Protein AF-A0A543FB07-F1 (afdb_monomer_lite)

Radius of gyration: 31.07 Å; chains: 1; bounding box: 95×72×62 Å

Organism: NCBI:txid1215925

pLDDT: mean 73.18, std 22.44, range [35.5, 98.38]

Secondary structure (DSSP, 8-state):
--SHHHHHHHHHHHHHHHTTSSS----------------------------------PPPP--PPPP----------------PPPP-SPPTT-EEEEPSTT--EEEE-TTSTT--EEEEEEEETT----TT-SEEEEEEETTEEEEEEEEEE---TT-EEE-SSSS-EEE-TTS---TTEEEEEEEEES---GGGSPTT-EEEEETTTTEEEEEEE-

Structure (mmCIF, N/CA/C/O backbone):
data_AF-A0A543FB07-F1
#
_entry.id   AF-A0A543FB07-F1
#
loop_
_atom_site.group_PDB
_atom_site.id
_atom_site.type_symbol
_atom_site.label_atom_id
_atom_site.label_alt_id
_atom_site.label_comp_id
_atom_site.label_asym_id
_atom_site.label_entity_id
_atom_site.label_seq_id
_atom_site.pdbx_PDB_ins_code
_atom_site.Cartn_x
_atom_site.Cartn_y
_atom_site.Cartn_z
_atom_site.occupancy
_atom_site.B_iso_or_equiv
_atom_site.auth_seq_id
_atom_site.auth_comp_id
_atom_site.auth_asym_id
_atom_site.auth_atom_id
_atom_site.pdbx_PDB_model_num
ATOM 1 N N . MET A 1 1 ? 26.909 33.333 42.151 1.00 56.47 1 MET A N 1
ATOM 2 C CA . MET A 1 1 ? 27.473 32.821 40.875 1.00 56.47 1 MET A CA 1
ATOM 3 C C . MET A 1 1 ? 28.000 31.410 41.119 1.00 56.47 1 MET A C 1
ATOM 5 O O . MET A 1 1 ? 28.426 31.186 42.238 1.00 56.47 1 MET A O 1
ATOM 9 N N . SER A 1 2 ? 28.011 30.502 40.129 1.00 59.81 2 SER A N 1
ATOM 10 C CA . SER A 1 2 ? 28.690 29.176 40.190 1.00 59.81 2 SER A CA 1
ATOM 11 C C . SER A 1 2 ? 27.845 27.912 40.449 1.00 59.81 2 SER A C 1
ATOM 13 O O . SER A 1 2 ? 28.114 27.187 41.396 1.00 59.81 2 SER A O 1
ATOM 15 N N . ARG A 1 3 ? 26.881 27.573 39.571 1.00 54.19 3 ARG A N 1
ATOM 16 C CA . ARG A 1 3 ? 26.466 26.155 39.350 1.00 54.19 3 ARG A CA 1
ATOM 17 C C . ARG A 1 3 ? 26.067 25.824 37.905 1.00 54.19 3 ARG A C 1
ATOM 19 O O . ARG A 1 3 ? 26.170 24.677 37.490 1.00 54.19 3 ARG A O 1
ATOM 26 N N . GLN A 1 4 ? 25.687 26.819 37.103 1.00 52.94 4 GLN A N 1
ATOM 27 C CA . GLN A 1 4 ? 25.187 26.593 35.738 1.00 52.94 4 GLN A CA 1
ATOM 28 C C . GLN A 1 4 ? 26.287 26.412 34.674 1.00 52.94 4 GLN A C 1
ATOM 30 O O . GLN A 1 4 ? 26.057 25.755 33.667 1.00 52.94 4 GLN A O 1
ATOM 35 N N . ARG A 1 5 ? 27.505 26.924 34.906 1.00 53.28 5 ARG A N 1
ATOM 36 C CA . ARG A 1 5 ? 28.620 26.832 33.940 1.00 53.28 5 ARG A CA 1
ATOM 37 C C . ARG A 1 5 ? 29.349 25.481 33.940 1.00 53.28 5 ARG A C 1
ATOM 39 O O . ARG A 1 5 ? 30.034 25.171 32.977 1.00 53.28 5 ARG A O 1
ATOM 46 N N . VAL A 1 6 ? 29.176 24.661 34.979 1.00 55.28 6 VAL A N 1
ATOM 47 C CA . VAL A 1 6 ? 29.890 23.376 35.116 1.00 55.28 6 VAL A CA 1
ATOM 48 C C . VAL A 1 6 ? 29.218 22.257 34.307 1.00 55.28 6 VAL A C 1
ATOM 50 O O . VAL A 1 6 ? 29.897 21.373 33.797 1.00 55.28 6 VAL A O 1
ATOM 53 N N . ARG A 1 7 ? 27.894 22.316 34.105 1.00 51.78 7 ARG A N 1
ATOM 54 C CA . ARG A 1 7 ? 27.155 21.280 33.356 1.00 51.78 7 ARG A CA 1
ATOM 55 C C . ARG A 1 7 ? 27.349 21.353 31.836 1.00 51.78 7 ARG A C 1
ATOM 57 O O . ARG A 1 7 ? 27.236 20.331 31.176 1.00 51.78 7 ARG A O 1
ATOM 64 N N . ALA A 1 8 ? 27.693 22.522 31.293 1.00 50.88 8 ALA A N 1
ATOM 65 C CA . ALA A 1 8 ? 27.915 22.699 29.855 1.00 50.88 8 ALA A CA 1
ATOM 66 C C . ALA A 1 8 ? 29.296 22.197 29.378 1.00 50.88 8 ALA A C 1
ATOM 68 O O . ALA A 1 8 ? 29.440 21.823 28.220 1.00 50.88 8 ALA A O 1
ATOM 69 N N . GLY A 1 9 ? 30.301 22.146 30.262 1.00 49.44 9 GLY A N 1
ATOM 70 C CA . GLY A 1 9 ? 31.656 21.703 29.903 1.00 49.44 9 GLY A CA 1
ATOM 71 C C . GLY A 1 9 ? 31.803 20.185 29.758 1.00 49.44 9 GLY A C 1
ATOM 72 O O . GLY A 1 9 ? 32.548 19.717 28.903 1.00 49.44 9 GLY A O 1
ATOM 73 N N . PHE A 1 10 ? 31.055 19.403 30.543 1.00 53.00 10 PHE A N 1
ATOM 74 C CA . PHE A 1 10 ? 31.153 17.937 30.517 1.00 53.00 10 PHE A CA 1
ATOM 75 C C . PHE A 1 10 ? 30.487 17.290 29.292 1.00 53.00 10 PHE A C 1
ATOM 77 O O . PHE A 1 10 ? 30.910 16.217 28.873 1.00 53.00 10 PHE A O 1
ATOM 84 N N . ALA A 1 11 ? 29.491 17.941 28.680 1.00 50.41 11 ALA A N 1
ATOM 85 C CA . ALA A 1 11 ? 28.796 17.396 27.512 1.00 50.41 11 ALA A CA 1
ATOM 86 C C . ALA A 1 11 ? 29.630 17.477 26.217 1.00 50.41 11 ALA A C 1
ATOM 88 O O . ALA A 1 11 ? 29.525 16.602 25.362 1.00 50.41 11 ALA A O 1
ATOM 89 N N . LEU A 1 12 ? 30.493 18.491 26.079 1.00 52.62 12 LEU A N 1
ATOM 90 C CA . LEU A 1 12 ? 31.297 18.693 24.866 1.00 52.62 12 LEU A CA 1
ATOM 91 C C . LEU A 1 12 ? 32.549 17.802 24.811 1.00 52.62 12 LEU A C 1
ATOM 93 O O . LEU A 1 12 ? 32.946 17.377 23.729 1.00 52.62 12 LEU A O 1
ATOM 97 N N . ALA A 1 13 ? 33.143 17.460 25.959 1.00 51.78 13 ALA A N 1
ATOM 98 C CA . ALA A 1 13 ? 34.324 16.593 26.005 1.00 51.78 13 ALA A CA 1
ATOM 99 C C . ALA A 1 13 ? 34.003 15.115 25.701 1.00 51.78 13 ALA A C 1
ATOM 101 O O . ALA A 1 13 ? 34.830 14.417 25.118 1.00 51.78 13 ALA A O 1
ATOM 102 N N . ALA A 1 14 ? 32.796 14.645 26.036 1.00 52.44 14 ALA A N 1
ATOM 103 C CA . ALA A 1 14 ? 32.369 13.271 25.759 1.00 52.44 14 ALA A CA 1
ATOM 104 C C . ALA A 1 14 ? 32.080 13.020 24.266 1.00 52.44 14 ALA A C 1
ATOM 106 O O . ALA A 1 14 ? 32.322 11.924 23.770 1.00 52.44 14 ALA A O 1
ATOM 107 N N . PHE A 1 15 ? 31.615 14.035 23.529 1.00 52.97 15 PHE A N 1
ATOM 108 C CA . PHE A 1 15 ? 31.258 13.886 22.113 1.00 52.97 15 PHE A CA 1
ATOM 109 C C . PHE A 1 15 ? 32.486 13.822 21.187 1.00 52.97 15 PHE A C 1
ATOM 111 O O . PHE A 1 15 ? 32.484 13.085 20.205 1.00 52.97 15 PHE A O 1
ATOM 118 N N . MET A 1 16 ? 33.568 14.535 21.520 1.00 54.72 16 MET A N 1
ATOM 119 C CA . MET A 1 16 ? 34.782 14.562 20.690 1.00 54.72 16 MET A CA 1
ATOM 120 C C . MET A 1 16 ? 35.633 13.286 20.792 1.00 54.72 16 MET A C 1
ATOM 122 O O . MET A 1 16 ? 36.381 12.981 19.867 1.00 54.72 16 MET A O 1
ATOM 126 N N . LEU A 1 17 ? 35.509 12.517 21.879 1.00 47.19 17 LEU A N 1
ATOM 127 C CA . LEU A 1 17 ? 36.289 11.288 22.084 1.00 47.19 17 LEU A CA 1
ATOM 128 C C . LEU A 1 17 ? 35.669 10.072 21.365 1.00 47.19 17 LEU A C 1
ATOM 130 O O . LEU A 1 17 ? 36.385 9.147 20.997 1.00 47.19 17 LEU A O 1
ATOM 134 N N . VAL A 1 18 ? 34.360 10.099 21.081 1.00 48.50 18 VAL A N 1
ATOM 135 C CA . VAL A 1 18 ? 33.652 9.024 20.355 1.00 48.50 18 VAL A CA 1
ATOM 136 C C . VAL A 1 18 ? 33.845 9.133 18.835 1.00 48.50 18 VAL A C 1
ATOM 138 O O . VAL A 1 18 ? 33.997 8.117 18.163 1.00 48.50 18 VAL A O 1
ATOM 141 N N . CYS A 1 19 ? 33.941 10.347 18.280 1.00 49.12 19 CYS A N 1
ATOM 142 C CA . CYS A 1 19 ? 34.140 10.539 16.836 1.00 49.12 19 CYS A CA 1
ATOM 143 C C . CYS A 1 19 ? 35.542 10.143 16.328 1.00 49.12 19 CYS A C 1
ATOM 145 O O . CYS A 1 19 ? 35.702 9.905 15.134 1.00 49.12 19 CYS A O 1
ATOM 147 N N . ALA A 1 20 ? 36.551 10.044 17.201 1.00 47.09 20 ALA A N 1
ATOM 148 C CA . ALA A 1 20 ? 37.924 9.697 16.812 1.00 47.09 20 ALA A CA 1
ATOM 149 C C . ALA A 1 20 ? 38.214 8.179 16.781 1.00 47.09 20 ALA A C 1
ATOM 151 O O . ALA A 1 20 ? 39.280 7.777 16.323 1.00 47.09 20 ALA A O 1
ATOM 152 N N . LEU A 1 21 ? 37.285 7.334 17.248 1.00 46.16 21 LEU A N 1
ATOM 153 C CA . LEU A 1 21 ? 37.458 5.873 17.315 1.00 46.16 21 LEU A CA 1
ATOM 154 C C . LEU A 1 21 ? 36.735 5.098 16.197 1.00 46.16 21 LEU A C 1
ATOM 156 O O . LEU A 1 21 ? 36.961 3.900 16.062 1.00 46.16 21 LEU A O 1
ATOM 160 N N . CYS A 1 22 ? 35.913 5.750 15.364 1.00 46.28 22 CYS A N 1
ATOM 161 C CA . CYS A 1 22 ? 35.105 5.064 14.339 1.00 46.28 22 CYS A CA 1
ATOM 162 C C . CYS A 1 22 ? 35.693 5.080 12.914 1.00 46.28 22 CYS A C 1
ATOM 164 O O . CYS A 1 22 ? 35.076 4.533 12.005 1.00 46.28 22 CYS A O 1
ATOM 166 N N . THR A 1 23 ? 36.869 5.673 12.685 1.00 53.56 23 THR A N 1
ATOM 167 C CA . THR A 1 23 ? 37.517 5.726 11.355 1.00 53.56 23 THR A CA 1
ATOM 168 C C . THR A 1 23 ? 38.752 4.826 11.241 1.00 53.56 23 THR A C 1
ATOM 170 O O . THR A 1 23 ? 39.654 5.092 10.448 1.00 53.56 23 THR A O 1
ATOM 173 N N . GLY A 1 24 ? 38.803 3.741 12.017 1.00 49.34 24 GLY A N 1
ATOM 174 C CA . GLY A 1 24 ? 39.909 2.787 12.002 1.00 49.34 24 GLY A CA 1
ATOM 175 C C . GLY A 1 24 ? 39.443 1.352 11.778 1.00 49.34 24 GLY A C 1
ATOM 176 O O . GLY A 1 24 ? 38.801 0.781 12.647 1.00 49.34 24 GLY A O 1
ATOM 177 N N . LEU A 1 25 ? 39.877 0.775 10.654 1.00 51.22 25 LEU A N 1
ATOM 178 C CA . LEU A 1 25 ? 39.846 -0.647 10.289 1.00 51.22 25 LEU A CA 1
ATOM 179 C C . LEU A 1 25 ? 38.482 -1.262 9.928 1.00 51.22 25 LEU A C 1
ATOM 181 O O . LEU A 1 25 ? 37.705 -1.641 10.790 1.00 51.22 25 LEU A O 1
ATOM 185 N N . THR A 1 26 ? 38.311 -1.604 8.650 1.00 54.03 26 THR A N 1
ATOM 186 C CA . THR A 1 26 ? 38.381 -3.024 8.257 1.00 54.03 26 THR A CA 1
ATOM 187 C C . THR A 1 26 ? 38.941 -3.151 6.842 1.00 54.03 26 THR A C 1
ATOM 189 O O . THR A 1 26 ? 38.579 -2.427 5.920 1.00 54.03 26 THR A O 1
ATOM 192 N N . ILE A 1 27 ? 39.933 -4.030 6.742 1.00 57.38 27 ILE A N 1
ATOM 193 C CA . ILE A 1 27 ? 40.800 -4.301 5.602 1.00 57.38 27 ILE A CA 1
ATOM 194 C C . ILE A 1 27 ? 40.186 -5.433 4.773 1.00 57.38 27 ILE A C 1
ATOM 196 O O . ILE A 1 27 ? 39.613 -6.373 5.320 1.00 57.38 27 ILE A O 1
ATOM 200 N N . MET A 1 28 ? 40.359 -5.316 3.457 1.00 52.69 28 MET A N 1
ATOM 201 C CA . MET A 1 28 ? 40.205 -6.344 2.427 1.00 52.69 28 MET A CA 1
ATOM 202 C C . MET A 1 28 ? 40.595 -7.753 2.895 1.00 52.69 28 MET A C 1
ATOM 204 O O . MET A 1 28 ? 41.747 -7.992 3.255 1.00 52.69 28 MET A O 1
ATOM 208 N N . VAL A 1 29 ? 39.677 -8.707 2.752 1.00 50.50 29 VAL A N 1
ATOM 209 C CA . VAL A 1 29 ? 40.017 -10.129 2.691 1.00 50.50 29 VAL A CA 1
ATOM 210 C C . VAL A 1 29 ? 39.409 -10.699 1.416 1.00 50.50 29 VAL A C 1
ATOM 212 O O . VAL A 1 29 ? 38.227 -11.023 1.351 1.00 50.50 29 VAL A O 1
ATOM 215 N N . ALA A 1 30 ? 40.249 -10.776 0.386 1.00 47.34 30 ALA A N 1
ATOM 216 C CA . ALA A 1 30 ? 40.062 -11.678 -0.733 1.00 47.34 30 ALA A CA 1
ATOM 217 C C . ALA A 1 30 ? 40.564 -13.061 -0.300 1.00 47.34 30 ALA A C 1
ATOM 219 O O . ALA A 1 30 ? 41.745 -13.210 0.009 1.00 47.34 30 ALA A O 1
ATOM 220 N N . PHE A 1 31 ? 39.687 -14.063 -0.305 1.00 46.72 31 PHE A N 1
ATOM 221 C CA . PHE A 1 31 ? 40.090 -15.462 -0.400 1.00 46.72 31 PHE A CA 1
ATOM 222 C C . PHE A 1 31 ? 39.327 -16.116 -1.545 1.00 46.72 31 PHE A C 1
ATOM 224 O O . PHE A 1 31 ? 38.107 -16.022 -1.651 1.00 46.72 31 PHE A O 1
ATOM 231 N N . ALA A 1 32 ? 40.124 -16.697 -2.431 1.00 48.19 32 ALA A N 1
ATOM 232 C CA . ALA A 1 32 ? 39.740 -17.538 -3.541 1.00 48.19 32 ALA A CA 1
ATOM 233 C C . ALA A 1 32 ? 39.471 -18.979 -3.072 1.00 48.19 32 ALA A C 1
ATOM 235 O O . ALA A 1 32 ? 39.924 -19.366 -1.994 1.00 48.19 32 ALA A O 1
ATOM 236 N N . MET A 1 33 ? 38.880 -19.754 -3.992 1.00 43.88 33 MET A N 1
ATOM 237 C CA . MET A 1 33 ? 38.613 -21.205 -3.968 1.00 43.88 33 MET A CA 1
ATOM 238 C C . MET A 1 33 ? 37.379 -21.568 -3.110 1.00 43.88 33 MET A C 1
ATOM 240 O O . MET A 1 33 ? 37.221 -21.045 -2.016 1.00 43.88 33 MET A O 1
ATOM 244 N N . ASP A 1 34 ? 36.425 -22.402 -3.534 1.00 45.56 34 ASP A N 1
ATOM 245 C CA . ASP A 1 34 ? 36.586 -23.663 -4.260 1.00 45.56 34 ASP A CA 1
ATOM 246 C C . ASP A 1 34 ? 35.206 -24.240 -4.695 1.00 45.56 34 ASP A C 1
ATOM 248 O O . ASP A 1 34 ? 34.250 -24.135 -3.931 1.00 45.56 34 ASP A O 1
ATOM 252 N N . GLU A 1 35 ? 35.162 -24.867 -5.885 1.00 51.75 35 GLU A N 1
ATOM 253 C CA . GLU A 1 35 ? 34.337 -26.042 -6.286 1.00 51.75 35 GLU A CA 1
ATOM 254 C C . GLU A 1 35 ? 32.774 -26.004 -6.302 1.00 51.75 35 GLU A C 1
ATOM 256 O O . GLU A 1 35 ? 32.139 -25.095 -5.778 1.00 51.75 35 GLU A O 1
ATOM 261 N N . PRO A 1 36 ? 32.084 -27.006 -6.901 1.00 50.59 36 PRO A N 1
ATOM 262 C CA . PRO A 1 36 ? 32.053 -27.390 -8.318 1.00 50.59 36 PRO A CA 1
ATOM 263 C C . PRO A 1 36 ? 30.603 -27.433 -8.871 1.00 50.59 36 PRO A C 1
ATOM 265 O O . PRO A 1 36 ? 29.627 -27.559 -8.131 1.00 50.59 36 PRO A O 1
ATOM 268 N N . GLU A 1 37 ? 30.432 -27.398 -10.195 1.00 56.59 37 GLU A N 1
ATOM 269 C CA . GLU A 1 37 ? 29.142 -27.721 -10.823 1.00 56.59 37 GLU A CA 1
ATOM 270 C C . GLU A 1 37 ? 28.857 -29.233 -10.776 1.00 56.59 37 GLU A C 1
ATOM 272 O O . GLU A 1 37 ? 29.698 -30.022 -11.216 1.00 56.59 37 GLU A O 1
ATOM 277 N N . PRO A 1 38 ? 27.644 -29.667 -10.391 1.00 50.28 38 PRO A N 1
ATOM 278 C CA . PRO A 1 38 ? 27.112 -30.935 -10.846 1.00 50.28 38 PRO A CA 1
ATOM 279 C C . PRO A 1 38 ? 26.162 -30.696 -12.022 1.00 50.28 38 PRO A C 1
ATOM 281 O O . PRO A 1 38 ? 24.992 -30.342 -11.866 1.00 50.28 38 PRO A O 1
ATOM 284 N N . THR A 1 39 ? 26.659 -30.978 -13.225 1.00 47.38 39 THR A N 1
ATOM 285 C CA . THR A 1 39 ? 25.813 -31.345 -14.359 1.00 47.38 39 THR A CA 1
ATOM 286 C C . THR A 1 39 ? 24.951 -32.543 -13.962 1.00 47.38 39 THR A C 1
ATOM 288 O O . THR A 1 39 ? 25.463 -33.652 -13.814 1.00 47.38 39 THR A O 1
ATOM 291 N N . SER A 1 40 ? 23.642 -32.345 -13.826 1.00 49.91 40 SER A N 1
ATOM 292 C CA . SER A 1 40 ? 22.675 -33.443 -13.805 1.00 49.91 40 SER A CA 1
ATOM 293 C C . SER A 1 40 ? 21.662 -33.233 -14.922 1.00 49.91 40 SER A C 1
ATOM 295 O O . SER A 1 40 ? 20.617 -32.607 -14.763 1.00 49.91 40 SER A O 1
ATOM 297 N N . SER A 1 41 ? 22.032 -33.742 -16.097 1.00 50.78 41 SER A N 1
ATOM 298 C CA . SER A 1 41 ? 21.079 -34.109 -17.137 1.00 50.78 41 SER A CA 1
ATOM 299 C C . SER A 1 41 ? 20.421 -35.423 -16.736 1.00 50.78 41 SER A C 1
ATOM 301 O O . SER A 1 41 ? 21.071 -36.464 -16.763 1.00 50.78 41 SER A O 1
ATOM 303 N N . ALA A 1 42 ? 19.130 -35.389 -16.429 1.00 43.56 42 ALA A N 1
ATOM 304 C CA . ALA A 1 42 ? 18.256 -36.544 -16.582 1.00 43.56 42 ALA A CA 1
ATOM 305 C C . ALA A 1 42 ? 16.807 -36.068 -16.734 1.00 43.56 42 ALA A C 1
ATOM 307 O O . ALA A 1 42 ? 16.157 -35.639 -15.785 1.00 43.56 42 ALA A O 1
ATOM 308 N N . SER A 1 43 ? 16.321 -36.150 -17.970 1.00 50.78 43 SER A N 1
ATOM 309 C CA . SER A 1 43 ? 14.895 -36.215 -18.286 1.00 50.78 43 SER A CA 1
ATOM 310 C C . SER A 1 43 ? 14.283 -37.463 -17.621 1.00 50.78 43 SER A C 1
ATOM 312 O O . SER A 1 43 ? 14.994 -38.447 -17.401 1.00 50.78 43 SER A O 1
ATOM 314 N N . PRO A 1 44 ? 12.966 -37.476 -17.372 1.00 46.75 44 PRO A N 1
ATOM 315 C CA . PRO A 1 44 ? 12.174 -38.212 -18.347 1.00 46.75 44 PRO A CA 1
ATOM 316 C C . PRO A 1 44 ? 10.884 -37.501 -18.758 1.00 46.75 44 PRO A C 1
ATOM 318 O O . PRO A 1 44 ? 10.203 -36.832 -17.983 1.00 46.75 44 PRO A O 1
ATOM 321 N N . GLN A 1 45 ? 10.542 -37.735 -20.021 1.00 42.00 45 GLN A N 1
ATOM 322 C CA . GLN A 1 45 ? 9.181 -37.683 -20.523 1.00 42.00 45 GLN A CA 1
ATOM 323 C C . GLN A 1 45 ? 8.262 -38.569 -19.672 1.00 42.00 45 GLN A C 1
ATOM 325 O O . GLN A 1 45 ? 8.642 -39.689 -19.345 1.00 42.00 45 GLN A O 1
ATOM 330 N N . LEU A 1 46 ? 7.029 -38.126 -19.431 1.00 45.09 46 LEU A N 1
ATOM 331 C CA . LEU A 1 46 ? 5.855 -38.782 -20.009 1.00 45.09 46 LEU A CA 1
ATOM 332 C C . LEU A 1 46 ? 4.636 -37.879 -19.809 1.00 45.09 46 LEU A C 1
ATOM 334 O O . LEU A 1 46 ? 4.221 -37.570 -18.696 1.00 45.09 46 LEU A O 1
ATOM 338 N N . VAL A 1 47 ? 4.080 -37.446 -20.933 1.00 45.84 47 VAL A N 1
ATOM 339 C CA . VAL A 1 47 ? 2.753 -36.851 -21.026 1.00 45.84 47 VAL A CA 1
ATOM 340 C C . VAL A 1 47 ? 1.756 -37.968 -20.740 1.00 45.84 47 VAL A C 1
ATOM 342 O O . VAL A 1 47 ? 1.585 -38.850 -21.577 1.00 45.84 47 VAL A O 1
ATOM 345 N N . GLU A 1 48 ? 1.094 -37.939 -19.587 1.00 45.12 48 GLU A N 1
ATOM 346 C CA . GLU A 1 48 ? -0.079 -38.779 -19.359 1.00 45.12 48 GLU A CA 1
ATOM 347 C C . GLU A 1 48 ? -1.339 -37.916 -19.399 1.00 45.12 48 GLU A C 1
ATOM 349 O O . GLU A 1 48 ? -1.766 -37.276 -18.437 1.00 45.12 48 GLU A O 1
ATOM 354 N N . THR A 1 49 ? -1.916 -37.881 -20.598 1.00 47.84 49 THR A N 1
ATOM 355 C CA . THR A 1 49 ? -3.269 -37.417 -20.879 1.00 47.84 49 THR A CA 1
ATOM 356 C C . THR A 1 49 ? -4.264 -38.278 -20.102 1.00 47.84 49 THR A C 1
ATOM 358 O O . THR A 1 49 ? -4.715 -39.314 -20.589 1.00 47.84 49 THR A O 1
ATOM 361 N N . THR A 1 50 ? -4.647 -37.839 -18.903 1.00 43.31 50 THR A N 1
ATOM 362 C CA . THR A 1 50 ? -5.825 -38.399 -18.236 1.00 43.31 50 THR A CA 1
ATOM 363 C C . THR A 1 50 ? -7.075 -37.695 -18.748 1.00 43.31 50 THR A C 1
ATOM 365 O O . THR A 1 50 ? -7.249 -36.482 -18.646 1.00 43.31 50 THR A O 1
ATOM 368 N N . ARG A 1 51 ? -7.915 -38.515 -19.371 1.00 52.00 51 ARG A N 1
ATOM 369 C CA . ARG A 1 51 ? -9.164 -38.186 -20.047 1.00 52.00 51 ARG A CA 1
ATOM 370 C C . ARG A 1 51 ? -10.160 -37.516 -19.100 1.00 52.00 51 ARG A C 1
ATOM 372 O O . ARG A 1 51 ? -10.412 -37.997 -18.000 1.00 52.00 51 ARG A O 1
ATOM 379 N N . VAL A 1 52 ? -10.787 -36.457 -19.603 1.00 44.72 52 VAL A N 1
ATOM 380 C CA . VAL A 1 52 ? -12.018 -35.871 -19.069 1.00 44.72 52 VAL A CA 1
ATOM 381 C C . VAL A 1 52 ? -13.120 -36.932 -19.125 1.00 44.72 52 VAL A C 1
ATOM 383 O O . VAL A 1 52 ? -13.526 -37.353 -20.207 1.00 44.72 52 VAL A O 1
ATOM 386 N N . ALA A 1 53 ? -13.598 -37.371 -17.963 1.00 43.53 53 ALA A N 1
ATOM 387 C CA . ALA A 1 53 ? -14.837 -38.126 -17.852 1.00 43.53 53 ALA A CA 1
ATOM 388 C C . ALA A 1 53 ? -16.000 -37.131 -17.748 1.00 43.53 53 ALA A C 1
ATOM 390 O O . ALA A 1 53 ? -16.261 -36.547 -16.698 1.00 43.53 53 ALA A O 1
ATOM 391 N N . THR A 1 54 ? -16.686 -36.923 -18.870 1.00 43.97 54 THR A N 1
ATOM 392 C CA . THR A 1 54 ? -18.002 -36.288 -18.925 1.00 43.97 54 THR A CA 1
ATOM 393 C C . THR A 1 54 ? -19.005 -37.201 -18.230 1.00 43.97 54 THR A C 1
ATOM 395 O O . THR A 1 54 ? -19.343 -38.261 -18.751 1.00 43.97 54 THR A O 1
ATOM 398 N N . VAL A 1 55 ? -19.492 -36.795 -17.058 1.00 49.28 55 VAL A N 1
ATOM 399 C CA . VAL A 1 55 ? -20.651 -37.432 -16.430 1.00 49.28 55 VAL A CA 1
ATOM 400 C C . VAL A 1 55 ? -21.879 -36.608 -16.802 1.00 49.28 55 VAL A C 1
ATOM 402 O O . VAL A 1 55 ? -22.157 -35.564 -16.218 1.00 49.28 55 VAL A O 1
ATOM 405 N N . SER A 1 56 ? -22.583 -37.062 -17.837 1.00 54.44 56 SER A N 1
ATOM 406 C CA . SER A 1 56 ? -23.958 -36.655 -18.110 1.00 54.44 56 SER A CA 1
ATOM 407 C C . SER A 1 56 ? -24.871 -37.274 -17.055 1.00 54.44 56 SER A C 1
ATOM 409 O O . SER A 1 56 ? -24.949 -38.495 -16.949 1.00 54.44 56 SER A O 1
ATOM 411 N N . ALA A 1 57 ? -25.596 -36.439 -16.316 1.00 42.94 57 ALA A N 1
ATOM 412 C CA . ALA A 1 57 ? -26.793 -36.848 -15.594 1.00 42.94 57 ALA A CA 1
ATOM 413 C C . ALA A 1 57 ? -27.925 -35.871 -15.939 1.00 42.94 57 ALA A C 1
ATOM 415 O O . ALA A 1 57 ? -27.878 -34.686 -15.618 1.00 42.94 57 ALA A O 1
ATOM 416 N N . THR A 1 58 ? -28.902 -36.394 -16.674 1.00 43.66 58 THR A N 1
ATOM 417 C CA . THR A 1 58 ? -30.203 -35.801 -17.015 1.00 43.66 58 THR A CA 1
ATOM 418 C C . THR A 1 58 ? -31.090 -35.687 -15.753 1.00 43.66 58 THR A C 1
ATOM 420 O O . THR A 1 58 ? -30.800 -36.322 -14.737 1.00 43.66 58 THR A O 1
ATOM 423 N N . PRO A 1 59 ? -32.149 -34.857 -15.783 1.00 45.41 59 PRO A N 1
ATOM 424 C CA . PRO A 1 59 ? -32.739 -34.217 -14.614 1.00 45.41 59 PRO A CA 1
ATOM 425 C C . PRO A 1 59 ? -33.775 -35.095 -13.907 1.00 45.41 59 PRO A C 1
ATOM 427 O O . PRO A 1 59 ? -34.513 -35.847 -14.543 1.00 45.41 59 PRO A O 1
ATOM 430 N N . SER A 1 60 ? -33.885 -34.916 -12.591 1.00 40.47 60 SER A N 1
ATOM 431 C CA . SER A 1 60 ? -34.999 -35.435 -11.799 1.00 40.47 60 SER A CA 1
ATOM 432 C C . SER A 1 60 ? -36.106 -34.390 -11.678 1.00 40.47 60 SER A C 1
ATOM 434 O O . SER A 1 60 ? -35.889 -33.247 -11.280 1.00 40.47 60 SER A O 1
ATOM 436 N N . THR A 1 61 ? -37.294 -34.841 -12.047 1.00 39.59 61 THR A N 1
ATOM 437 C CA . THR A 1 61 ? -38.592 -34.175 -12.093 1.00 39.59 61 THR A CA 1
ATOM 438 C C . THR A 1 61 ? -39.159 -33.865 -10.695 1.00 39.59 61 THR A C 1
ATOM 440 O O . THR A 1 61 ? -39.117 -34.709 -9.806 1.00 39.59 61 THR A O 1
ATOM 443 N N . THR A 1 62 ? -39.743 -32.667 -10.570 1.00 43.66 62 THR A N 1
ATOM 444 C CA . THR A 1 62 ? -40.941 -32.273 -9.792 1.00 43.66 62 THR A CA 1
ATOM 445 C C . THR A 1 62 ? -41.042 -32.574 -8.291 1.00 43.66 62 THR A C 1
ATOM 447 O O . THR A 1 62 ? -41.316 -33.700 -7.882 1.00 43.66 62 THR A O 1
ATOM 450 N N . ARG A 1 63 ? -41.108 -31.492 -7.494 1.00 40.75 63 ARG A N 1
ATOM 451 C CA . ARG A 1 63 ? -42.222 -31.271 -6.552 1.00 40.75 63 ARG A CA 1
ATOM 452 C C . ARG A 1 63 ? -42.424 -29.778 -6.263 1.00 40.75 63 ARG A C 1
ATOM 454 O O . ARG A 1 63 ? -41.595 -29.132 -5.635 1.00 40.75 63 ARG A O 1
ATOM 461 N N . GLU A 1 64 ? -43.550 -29.278 -6.745 1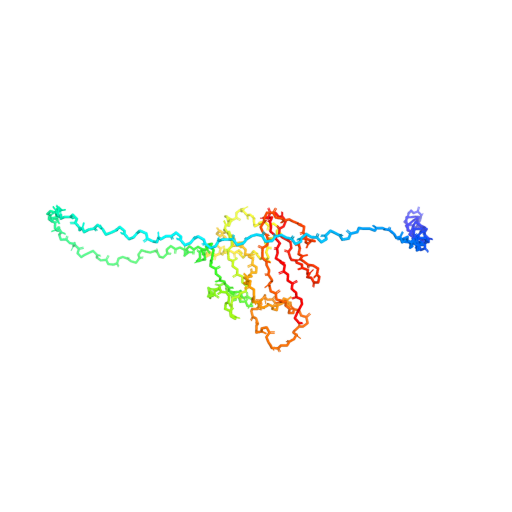.00 56.22 64 GLU A N 1
ATOM 462 C CA . GLU A 1 64 ? -44.149 -27.973 -6.470 1.00 56.22 64 GLU A CA 1
ATOM 463 C C . GLU A 1 64 ? -44.735 -27.937 -5.045 1.00 56.22 64 GLU A C 1
ATOM 465 O O . GLU A 1 64 ? -45.322 -28.937 -4.612 1.00 56.22 64 GLU A O 1
ATOM 470 N N . PRO A 1 65 ? -44.601 -26.826 -4.302 1.00 42.91 65 PRO A N 1
ATOM 471 C CA . PRO A 1 65 ? -45.513 -26.482 -3.223 1.00 42.91 65 PRO A CA 1
ATOM 472 C C . PRO A 1 65 ? -46.478 -25.376 -3.674 1.00 42.91 65 PRO A C 1
ATOM 474 O O . PRO A 1 65 ? -46.057 -24.314 -4.129 1.00 42.91 65 PRO A O 1
ATOM 477 N N . ASP A 1 66 ? -47.768 -25.658 -3.500 1.00 42.38 66 ASP A N 1
ATOM 478 C CA . ASP A 1 66 ? -48.915 -24.772 -3.712 1.00 42.38 66 ASP A CA 1
ATOM 479 C C . ASP A 1 66 ? -48.812 -23.399 -3.002 1.00 42.38 66 ASP A C 1
ATOM 481 O O . ASP A 1 66 ? -48.107 -23.250 -1.996 1.00 42.38 66 ASP A O 1
ATOM 485 N N . PRO A 1 67 ? -49.548 -22.384 -3.500 1.00 42.31 67 PRO A N 1
ATOM 486 C CA . PRO A 1 67 ? -49.327 -20.976 -3.197 1.00 42.31 67 PRO A CA 1
ATOM 487 C C . PRO A 1 67 ? -49.870 -20.577 -1.822 1.00 42.31 67 PRO A C 1
ATOM 489 O O . PRO A 1 67 ? -51.051 -20.744 -1.507 1.00 42.31 67 PRO A O 1
ATOM 492 N N . VAL A 1 68 ? -49.018 -19.947 -1.013 1.00 41.69 68 VAL A N 1
ATOM 493 C CA . VAL A 1 68 ? -49.463 -19.237 0.188 1.00 41.69 68 VAL A CA 1
ATOM 494 C C . VAL A 1 68 ? -50.248 -17.993 -0.234 1.00 41.69 68 VAL A C 1
ATOM 496 O O . VAL A 1 68 ? -49.722 -17.061 -0.837 1.00 41.69 68 VAL A O 1
ATOM 499 N N . ARG A 1 69 ? -51.538 -18.038 0.105 1.00 41.44 69 ARG A N 1
ATOM 500 C CA . ARG A 1 69 ? -52.531 -16.961 0.164 1.00 41.44 69 ARG A CA 1
ATOM 501 C C . ARG A 1 69 ? -51.904 -15.585 0.446 1.00 41.44 69 ARG A C 1
ATOM 503 O O . ARG A 1 69 ? -51.392 -15.343 1.534 1.00 41.44 69 ARG A O 1
ATOM 510 N N . SER A 1 70 ? -52.018 -14.676 -0.519 1.00 43.59 70 SER A N 1
ATOM 511 C CA . SER A 1 70 ? -51.736 -13.249 -0.348 1.00 43.59 70 SER A CA 1
ATOM 512 C C . SER A 1 70 ? -52.880 -12.590 0.430 1.00 43.59 70 SER A C 1
ATOM 514 O O . SER A 1 70 ? -54.006 -12.529 -0.061 1.00 43.59 70 SER A O 1
ATOM 516 N N . GLU A 1 71 ? -52.608 -12.112 1.643 1.00 48.47 71 GLU A N 1
ATOM 517 C CA . GLU A 1 71 ? -53.455 -11.118 2.314 1.00 48.47 71 GLU A CA 1
ATOM 518 C C . GLU A 1 71 ? -53.037 -9.702 1.874 1.00 48.47 71 GLU A C 1
ATOM 520 O O . GLU A 1 71 ? -51.867 -9.481 1.547 1.00 48.47 71 GLU A O 1
ATOM 525 N N . PRO A 1 72 ? -53.988 -8.755 1.779 1.00 38.25 72 PRO A N 1
ATOM 526 C CA . PRO A 1 72 ? -53.780 -7.490 1.089 1.00 38.25 72 PRO A CA 1
ATOM 527 C C . PRO A 1 72 ? -52.850 -6.572 1.884 1.00 38.25 72 PRO A C 1
ATOM 529 O O . PRO A 1 72 ? -53.038 -6.346 3.079 1.00 38.25 72 PRO A O 1
ATOM 532 N N . ILE A 1 73 ? -51.856 -6.021 1.188 1.00 44.62 73 ILE A N 1
ATOM 533 C CA . ILE A 1 73 ? -51.000 -4.951 1.695 1.00 44.62 73 ILE A CA 1
ATOM 534 C C . ILE A 1 73 ? -51.895 -3.726 1.885 1.00 44.62 73 ILE A C 1
ATOM 536 O O . ILE A 1 73 ? -52.400 -3.162 0.918 1.00 44.62 73 ILE A O 1
ATOM 540 N N . ALA A 1 74 ? -52.126 -3.359 3.142 1.00 40.12 74 ALA A N 1
ATOM 541 C CA . ALA A 1 74 ? -52.714 -2.081 3.491 1.00 40.12 74 ALA A CA 1
ATOM 542 C C . ALA A 1 74 ? -51.752 -0.964 3.067 1.00 40.12 74 ALA A C 1
ATOM 544 O O . ALA A 1 74 ? -50.570 -0.993 3.422 1.00 40.12 74 ALA A O 1
ATOM 545 N N . ASP A 1 75 ? -52.275 0.010 2.324 1.00 49.84 75 ASP A N 1
ATOM 546 C CA . ASP A 1 75 ? -51.614 1.270 2.002 1.00 49.84 75 ASP A CA 1
ATOM 547 C C . ASP A 1 75 ? -51.319 2.035 3.301 1.00 49.84 75 ASP A C 1
ATOM 549 O O . ASP A 1 75 ? -52.146 2.768 3.842 1.00 49.84 75 ASP A O 1
ATOM 553 N N . GLY A 1 76 ? -50.130 1.788 3.847 1.00 35.50 76 GLY A N 1
ATOM 554 C CA . GLY A 1 76 ? -49.571 2.473 5.000 1.00 35.50 76 GLY A CA 1
ATOM 555 C C . GLY A 1 76 ? -48.646 3.589 4.541 1.00 35.50 76 GLY A C 1
ATOM 556 O O . GLY A 1 76 ? -47.499 3.342 4.180 1.00 35.50 76 GLY A O 1
ATOM 557 N N . GLU A 1 77 ? -49.193 4.800 4.552 1.00 36.56 77 GLU A N 1
ATOM 558 C CA . GLU A 1 77 ? -48.548 6.112 4.606 1.00 36.56 77 GLU A CA 1
ATOM 559 C C . GLU A 1 77 ? -47.017 6.094 4.828 1.00 36.56 77 GLU A C 1
ATOM 561 O O . GLU A 1 77 ? -46.516 5.657 5.868 1.00 36.56 77 GLU A O 1
ATOM 566 N N . LEU A 1 78 ? -46.270 6.617 3.846 1.00 45.28 78 LEU A N 1
ATOM 567 C CA . LEU A 1 78 ? -44.830 6.882 3.924 1.00 45.28 78 LEU A CA 1
ATOM 568 C C . LEU A 1 78 ? -44.530 7.840 5.085 1.00 45.28 78 LEU A C 1
ATOM 570 O O . LEU A 1 78 ? -44.509 9.060 4.927 1.00 45.28 78 LEU A O 1
ATOM 574 N N . SER A 1 79 ? -44.252 7.284 6.259 1.00 38.00 79 SER A N 1
ATOM 575 C CA . SER A 1 79 ? -43.641 8.037 7.347 1.00 38.00 79 SER A CA 1
ATOM 576 C C . SER A 1 79 ? -42.159 8.272 7.016 1.00 38.00 79 SER A C 1
ATOM 578 O O . SER A 1 79 ? -41.457 7.308 6.687 1.00 38.00 79 SER A O 1
ATOM 580 N N . PRO A 1 80 ? -41.635 9.514 7.091 1.00 51.28 80 PRO A N 1
ATOM 581 C CA . PRO A 1 80 ? -40.221 9.806 6.885 1.00 51.28 80 PRO A CA 1
ATOM 582 C C . PRO A 1 80 ? -39.440 9.372 8.130 1.00 51.28 80 PRO A C 1
ATOM 584 O O . PRO A 1 80 ? -38.961 10.183 8.923 1.00 51.28 80 PRO A O 1
ATOM 587 N N . ALA A 1 81 ? -39.333 8.061 8.326 1.00 45.00 81 ALA A N 1
ATOM 588 C CA . ALA A 1 81 ? -38.548 7.470 9.388 1.00 45.00 81 ALA A CA 1
ATOM 589 C C . ALA A 1 81 ? -37.064 7.578 9.020 1.00 45.00 81 ALA A C 1
ATOM 591 O O . ALA A 1 81 ? -36.515 6.780 8.267 1.00 45.00 81 ALA A O 1
ATOM 592 N N . SER A 1 82 ? -36.435 8.616 9.568 1.00 45.78 82 SER A N 1
ATOM 593 C CA . SER 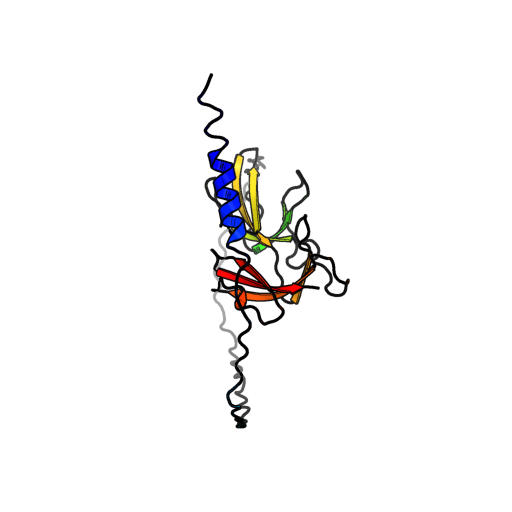A 1 82 ? -35.086 8.554 10.124 1.00 45.78 82 SER A CA 1
ATOM 594 C C . SER A 1 82 ? -34.046 7.888 9.221 1.00 45.78 82 SER A C 1
ATOM 596 O O . SER A 1 82 ? -33.740 6.708 9.377 1.00 45.78 82 SER A O 1
ATOM 598 N N . LYS A 1 83 ? -33.395 8.675 8.350 1.00 47.62 83 LYS A N 1
ATOM 599 C CA . LYS A 1 83 ? -32.062 8.314 7.840 1.00 47.62 83 LYS A CA 1
ATOM 600 C C . LYS A 1 83 ? -31.155 8.069 9.051 1.00 47.62 83 LYS A C 1
ATOM 602 O O . LYS A 1 83 ? -30.644 9.018 9.668 1.00 47.62 83 LYS A O 1
ATOM 607 N N . ALA A 1 84 ? -30.996 6.795 9.401 1.00 41.25 84 ALA A N 1
ATOM 608 C CA . ALA A 1 84 ? -29.935 6.318 10.264 1.00 41.25 84 ALA A CA 1
ATOM 609 C C . ALA A 1 84 ? -28.619 6.944 9.770 1.00 41.25 84 ALA A C 1
ATOM 611 O O . ALA A 1 84 ? -28.453 7.115 8.557 1.00 41.25 84 ALA A O 1
ATOM 612 N N . PRO A 1 85 ? -27.725 7.379 10.673 1.00 45.66 85 PRO A N 1
ATOM 613 C CA . PRO A 1 85 ? -26.415 7.856 10.258 1.00 45.66 85 PRO A CA 1
ATOM 614 C C . PRO A 1 85 ? -25.777 6.746 9.416 1.00 45.66 85 PRO A C 1
ATOM 616 O O . PRO A 1 85 ? -25.655 5.618 9.884 1.00 45.66 85 PRO A O 1
ATOM 619 N N . THR A 1 86 ? -25.508 7.044 8.144 1.00 42.94 86 THR A N 1
ATOM 620 C CA . THR A 1 86 ? -25.056 6.073 7.150 1.00 42.94 86 THR A CA 1
ATOM 621 C C . THR A 1 86 ? -23.880 5.288 7.716 1.00 42.94 86 THR A C 1
ATOM 623 O O . THR A 1 86 ? -22.911 5.883 8.187 1.00 42.94 86 THR A O 1
ATOM 626 N N . ALA A 1 87 ? -24.007 3.962 7.700 1.00 52.09 87 ALA A N 1
ATOM 627 C CA . ALA A 1 87 ? -22.951 3.022 8.031 1.00 52.09 87 ALA A CA 1
ATOM 628 C C . ALA A 1 87 ? -21.639 3.408 7.337 1.00 52.09 87 ALA A C 1
ATOM 630 O O . ALA A 1 87 ? -21.665 4.011 6.263 1.00 52.09 87 ALA A O 1
ATOM 631 N N . ILE A 1 88 ? -20.508 3.021 7.935 1.00 59.38 88 ILE A N 1
ATOM 632 C CA . ILE A 1 88 ? -19.194 3.085 7.291 1.00 59.38 88 ILE A CA 1
ATOM 633 C C . ILE A 1 88 ? -19.327 2.584 5.844 1.00 59.38 88 ILE A C 1
ATOM 635 O O . ILE A 1 88 ? -19.575 1.392 5.649 1.00 59.38 88 ILE A O 1
ATOM 639 N N . LEU A 1 89 ? -19.205 3.484 4.859 1.00 72.88 89 LEU A N 1
ATOM 640 C CA . LEU A 1 89 ? -19.623 3.201 3.478 1.00 72.88 89 LEU A CA 1
ATOM 641 C C . LEU A 1 89 ? -18.728 2.173 2.780 1.00 72.88 89 LEU A C 1
ATOM 643 O O . LEU A 1 89 ? -19.166 1.531 1.828 1.00 72.88 89 LEU A O 1
ATOM 647 N N . MET A 1 90 ? -17.495 2.017 3.255 1.00 89.00 90 MET A N 1
ATOM 648 C CA . MET A 1 90 ? -16.517 1.122 2.651 1.00 89.00 90 MET A CA 1
ATOM 649 C C . MET A 1 90 ? -16.492 -0.229 3.360 1.00 89.00 90 MET A C 1
ATOM 651 O O . MET A 1 90 ? -16.569 -0.328 4.596 1.00 89.00 90 MET A O 1
ATOM 655 N N . ASN A 1 91 ? -16.362 -1.280 2.562 1.00 92.94 91 ASN A N 1
ATOM 656 C CA . ASN A 1 91 ? -16.182 -2.642 3.037 1.00 92.94 91 ASN A CA 1
ATOM 657 C C . ASN A 1 91 ? -14.728 -3.078 2.886 1.00 92.94 91 ASN A C 1
ATOM 659 O O . ASN A 1 91 ? -13.975 -2.522 2.091 1.00 92.94 91 ASN A O 1
ATOM 663 N N . VAL A 1 92 ? -14.343 -4.103 3.645 1.00 95.94 92 VAL A N 1
ATOM 664 C CA . VAL A 1 92 ? -13.068 -4.789 3.420 1.00 95.94 92 VAL A CA 1
ATOM 665 C C . VAL A 1 92 ? -13.042 -5.316 1.984 1.00 95.94 92 VAL A C 1
ATOM 667 O O . VAL A 1 92 ? -14.009 -5.921 1.522 1.00 95.94 92 VAL A O 1
ATOM 670 N N . GLY A 1 93 ? -11.942 -5.055 1.284 1.00 96.75 93 GLY A N 1
ATOM 671 C CA . GLY A 1 93 ? -11.744 -5.352 -0.131 1.00 96.75 93 GLY A CA 1
ATOM 672 C C . GLY A 1 93 ? -12.068 -4.194 -1.076 1.00 96.75 93 GLY A C 1
ATOM 673 O O . GLY A 1 93 ? -11.655 -4.252 -2.232 1.00 96.75 93 GLY A O 1
ATOM 674 N N . ASP A 1 94 ? -12.748 -3.140 -0.617 1.00 96.75 94 ASP A N 1
ATOM 675 C CA . ASP A 1 94 ? -13.017 -1.979 -1.464 1.00 96.75 94 ASP A CA 1
ATOM 676 C C . ASP A 1 94 ? -11.739 -1.170 -1.697 1.00 96.75 94 ASP A C 1
ATOM 678 O O . ASP A 1 94 ? -10.994 -0.873 -0.760 1.00 96.75 94 ASP A O 1
ATOM 682 N N . CYS A 1 95 ? -11.512 -0.782 -2.951 1.00 96.94 95 CYS A N 1
ATOM 683 C CA . CYS A 1 95 ? -10.476 0.178 -3.296 1.00 96.94 95 CYS A CA 1
ATOM 684 C C . CYS A 1 95 ? -11.028 1.593 -3.295 1.00 96.94 95 CYS A C 1
ATOM 686 O O . CYS A 1 95 ? -12.208 1.828 -3.566 1.00 96.94 95 CYS A O 1
ATOM 688 N N . VAL A 1 96 ? -10.163 2.537 -2.952 1.00 95.12 96 VAL A N 1
ATOM 689 C CA . VAL A 1 96 ? -10.547 3.909 -2.658 1.00 95.12 96 VAL A CA 1
ATOM 690 C C . VAL A 1 96 ? -9.488 4.896 -3.120 1.00 95.12 96 VAL A C 1
ATOM 692 O O . VAL A 1 96 ? -8.310 4.560 -3.289 1.00 95.12 96 VAL A O 1
ATOM 695 N N . VAL A 1 97 ? -9.925 6.139 -3.265 1.00 92.44 97 VAL A N 1
ATOM 696 C CA . VAL A 1 97 ? -9.066 7.315 -3.359 1.00 92.44 97 VAL A CA 1
ATOM 697 C C . VAL A 1 97 ? -9.374 8.234 -2.187 1.00 92.44 97 VAL A C 1
ATOM 699 O O . VAL A 1 97 ? -10.528 8.376 -1.776 1.00 92.44 97 VAL A O 1
ATOM 702 N N . LEU A 1 98 ? -8.328 8.820 -1.615 1.00 88.75 98 LEU A N 1
ATOM 703 C CA . LEU A 1 98 ? -8.468 9.854 -0.598 1.00 88.75 98 LEU A CA 1
ATOM 704 C C . LEU A 1 98 ? -8.397 11.210 -1.297 1.00 88.75 98 LEU A C 1
ATOM 706 O O . LEU A 1 98 ? -7.449 11.468 -2.040 1.00 88.75 98 LEU A O 1
ATOM 710 N N . GLY A 1 99 ? -9.391 12.064 -1.090 1.00 78.62 99 GLY A N 1
ATOM 711 C CA . GLY A 1 99 ? -9.334 13.433 -1.584 1.00 78.62 99 GLY A CA 1
ATOM 712 C C . GLY A 1 99 ? -8.283 14.277 -0.853 1.00 78.62 99 GLY A C 1
ATOM 713 O O . GLY A 1 99 ? -7.730 13.876 0.177 1.00 78.62 99 GLY A O 1
ATOM 714 N N . ALA A 1 100 ? -7.980 15.457 -1.394 1.00 59.28 100 ALA A N 1
ATOM 715 C CA . ALA A 1 100 ? -7.107 16.411 -0.718 1.00 59.28 100 ALA A CA 1
ATOM 716 C C . ALA A 1 100 ? -7.949 17.330 0.189 1.00 59.28 100 ALA A C 1
ATOM 718 O O . ALA A 1 100 ? -8.775 18.098 -0.292 1.00 59.28 100 ALA A O 1
ATOM 719 N N . GLY A 1 101 ? -7.725 17.301 1.508 1.00 60.53 101 GLY A N 1
ATOM 720 C CA . GLY A 1 101 ? -8.398 18.203 2.457 1.00 60.53 101 GLY A CA 1
ATOM 721 C C . GLY A 1 101 ? -9.698 17.634 3.039 1.00 60.53 101 GLY A C 1
ATOM 722 O O . GLY A 1 101 ? -9.679 16.550 3.610 1.00 60.53 101 GLY A O 1
ATOM 723 N N . GLU A 1 102 ? -10.809 18.380 2.958 1.00 49.72 102 GLU A N 1
ATOM 724 C CA . GLU A 1 102 ? -12.137 17.914 3.423 1.00 49.72 102 GLU A CA 1
ATOM 725 C C . GLU A 1 102 ? -12.845 17.001 2.410 1.00 49.72 102 GLU A C 1
ATOM 727 O O . GLU A 1 102 ? -13.919 16.464 2.690 1.00 49.72 102 GLU A O 1
ATOM 732 N N . GLU A 1 103 ? -12.246 16.820 1.231 1.00 58.31 103 GLU A N 1
ATOM 733 C CA . GLU A 1 103 ? -12.668 15.809 0.274 1.00 58.31 103 GLU A CA 1
ATOM 734 C C . GLU A 1 103 ? -12.548 14.430 0.935 1.00 58.31 103 GLU A C 1
ATOM 736 O O . GLU A 1 103 ? -11.489 14.023 1.416 1.00 58.31 103 GLU A O 1
ATOM 741 N N . GLY A 1 104 ? -13.688 13.750 1.043 1.00 80.00 104 GLY A N 1
ATOM 742 C CA . GLY A 1 104 ? -13.806 12.491 1.758 1.00 80.00 104 GLY A CA 1
ATOM 743 C C . GLY A 1 104 ? -13.084 11.331 1.073 1.00 80.00 104 GLY A C 1
ATOM 744 O O . GLY A 1 104 ? -12.309 11.471 0.130 1.00 80.00 104 GLY A O 1
ATOM 745 N N . ILE A 1 105 ? -13.362 10.138 1.579 1.00 88.06 105 ILE A N 1
ATOM 746 C CA . ILE A 1 105 ? -12.968 8.887 0.942 1.00 88.06 105 ILE A CA 1
ATOM 747 C C . ILE A 1 105 ? -13.994 8.498 -0.127 1.00 88.06 105 ILE A C 1
ATOM 749 O O . ILE A 1 105 ? -15.196 8.454 0.147 1.00 88.06 105 ILE A O 1
ATOM 753 N N . GLU A 1 106 ? -13.526 8.168 -1.326 1.00 90.25 106 GLU A N 1
ATOM 754 C CA . GLU A 1 106 ? -14.380 7.737 -2.435 1.00 90.25 106 GLU A CA 1
ATOM 755 C C . GLU A 1 106 ? -14.007 6.337 -2.907 1.00 90.25 106 GLU A C 1
ATO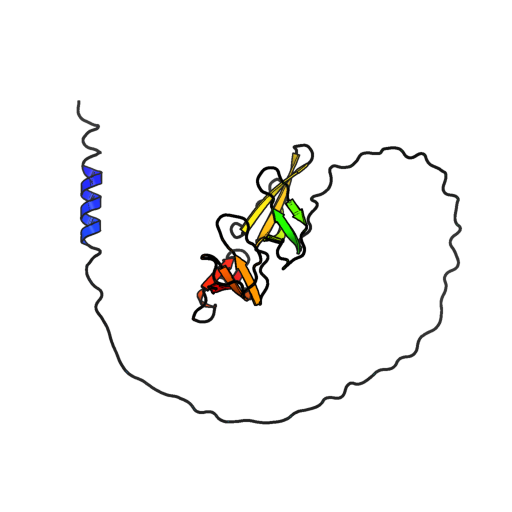M 757 O O . GLU A 1 106 ? -12.841 5.949 -2.887 1.00 90.25 106 GLU A O 1
ATOM 762 N N . LYS A 1 107 ? -15.007 5.568 -3.349 1.00 91.50 107 LYS A N 1
ATOM 763 C CA . LYS A 1 107 ? -14.795 4.226 -3.896 1.00 91.50 107 LYS A CA 1
ATOM 764 C C . LYS A 1 107 ? -14.216 4.318 -5.308 1.00 91.50 107 LYS A C 1
ATOM 766 O O . LYS A 1 107 ? -14.704 5.085 -6.132 1.00 91.50 107 LYS A O 1
ATOM 771 N N . ALA A 1 108 ? -13.230 3.481 -5.599 1.00 93.31 108 ALA A N 1
ATOM 772 C CA . ALA A 1 108 ? -12.566 3.371 -6.889 1.00 93.31 108 ALA A CA 1
ATOM 773 C C . ALA A 1 108 ? -12.505 1.905 -7.347 1.00 93.31 108 ALA A C 1
ATOM 775 O O . ALA A 1 108 ? -12.654 0.973 -6.554 1.00 93.31 108 ALA A O 1
ATOM 776 N N . ALA A 1 109 ? -12.273 1.692 -8.642 1.00 94.25 109 ALA A N 1
ATOM 777 C CA . ALA A 1 109 ? -11.968 0.364 -9.160 1.00 94.25 109 ALA A CA 1
ATOM 778 C C . ALA A 1 109 ? -10.532 -0.025 -8.776 1.00 94.25 109 ALA A C 1
ATOM 780 O O . ALA A 1 109 ? -9.607 0.735 -9.050 1.00 94.25 109 ALA A O 1
ATOM 781 N N . CYS A 1 110 ? -10.351 -1.197 -8.161 1.00 95.25 110 CYS A N 1
ATOM 782 C CA . CYS A 1 110 ? -9.025 -1.716 -7.817 1.00 95.25 110 CYS A CA 1
ATOM 783 C C . CYS A 1 110 ? -8.146 -1.888 -9.062 1.00 95.25 110 CYS A C 1
ATOM 785 O O . CYS A 1 110 ? -8.624 -2.338 -10.105 1.00 95.25 110 CYS A O 1
ATOM 787 N N . GLY A 1 111 ? -6.866 -1.547 -8.943 1.00 91.75 111 GLY A N 1
ATOM 788 C CA . GLY A 1 111 ? -5.893 -1.516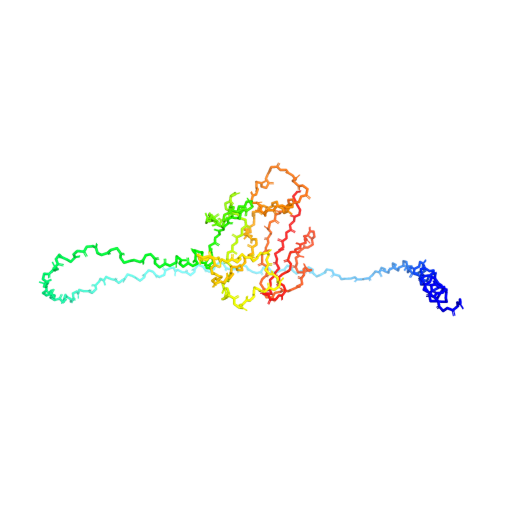 -10.034 1.00 91.75 111 GLY A CA 1
ATOM 789 C C . GLY A 1 111 ? -6.130 -0.430 -11.081 1.00 91.75 111 GLY A C 1
ATOM 790 O O . GLY A 1 111 ? -5.433 -0.401 -12.093 1.00 91.75 111 GLY A O 1
ATOM 791 N N . GLY A 1 112 ? -7.133 0.429 -10.892 1.00 86.62 112 GLY A N 1
ATOM 792 C CA . GLY A 1 112 ? -7.418 1.527 -11.802 1.00 86.62 112 GLY A CA 1
ATOM 793 C C . GLY A 1 112 ? -6.497 2.718 -11.549 1.00 86.62 112 GLY A C 1
ATOM 794 O O . GLY A 1 112 ? -6.052 2.944 -10.430 1.00 86.62 112 GLY A O 1
ATOM 795 N N . GLY A 1 113 ? -6.298 3.564 -12.565 1.00 84.81 113 GLY A N 1
ATOM 796 C CA . GLY A 1 113 ? -5.522 4.813 -12.451 1.00 84.81 113 GLY A CA 1
ATOM 797 C C . GLY A 1 113 ? -5.979 5.766 -11.333 1.00 84.81 113 GLY A C 1
ATOM 798 O O . GLY A 1 113 ? -5.251 6.680 -10.959 1.00 84.81 113 GLY A O 1
ATOM 799 N N . THR A 1 114 ? -7.191 5.568 -10.809 1.00 85.88 114 THR A N 1
ATOM 800 C CA . THR A 1 114 ? -7.794 6.389 -9.759 1.00 85.88 114 THR A CA 1
ATOM 801 C C . THR A 1 114 ? -7.772 5.744 -8.377 1.00 85.88 114 THR A C 1
ATOM 803 O O . THR A 1 114 ? -8.079 6.451 -7.429 1.00 85.88 114 THR A O 1
ATOM 806 N N . SER A 1 115 ? -7.470 4.447 -8.217 1.00 93.94 115 SER A N 1
ATOM 807 C CA . SER A 1 115 ? -7.347 3.851 -6.879 1.00 93.94 115 SER A CA 1
ATOM 808 C C . SER A 1 115 ? -5.967 4.133 -6.289 1.00 93.94 115 SER A C 1
ATOM 810 O O . SER A 1 115 ? -4.953 4.126 -6.982 1.00 93.94 115 SER A O 1
ATOM 812 N N . SER A 1 116 ? -5.930 4.377 -4.982 1.00 95.19 116 SER A N 1
ATOM 813 C CA . SER A 1 116 ? -4.680 4.554 -4.234 1.00 95.19 116 SER A CA 1
ATOM 814 C C . SER A 1 116 ? -4.511 3.480 -3.175 1.00 95.19 116 SER A C 1
ATOM 816 O O . SER A 1 116 ? -3.407 2.980 -2.963 1.00 95.19 116 SER A O 1
ATOM 818 N N . TYR A 1 117 ? -5.615 3.114 -2.523 1.00 97.44 117 TYR A N 1
ATOM 819 C CA . TYR A 1 117 ? -5.612 2.207 -1.389 1.00 97.44 117 TYR A CA 1
ATOM 820 C C . TYR A 1 117 ? -6.711 1.154 -1.500 1.00 97.44 117 TYR A C 1
ATOM 822 O O . TYR A 1 117 ? -7.709 1.356 -2.192 1.00 97.44 117 TYR A O 1
ATOM 830 N N . LYS A 1 118 ? -6.549 0.055 -0.765 1.00 97.94 118 LYS A N 1
ATOM 831 C CA . LYS A 1 118 ? -7.534 -1.005 -0.559 1.00 97.94 118 LYS A CA 1
ATOM 832 C C . LYS A 1 118 ? -7.779 -1.192 0.932 1.00 97.94 118 LYS A C 1
ATOM 834 O O . LYS A 1 118 ? -6.838 -1.331 1.713 1.00 97.94 118 LYS A O 1
ATOM 839 N N . VAL A 1 119 ? -9.046 -1.221 1.329 1.00 97.69 119 VAL A N 1
ATOM 840 C CA . VAL A 1 119 ? -9.447 -1.474 2.717 1.00 97.69 119 VAL A CA 1
ATOM 841 C C . VAL A 1 119 ? -9.163 -2.933 3.055 1.00 97.69 119 VAL A C 1
ATOM 843 O O . VAL A 1 119 ? -9.732 -3.828 2.433 1.00 97.69 119 VAL A O 1
ATOM 846 N N . PHE A 1 120 ? -8.317 -3.187 4.049 1.00 98.00 120 PHE A N 1
ATOM 847 C CA . PHE A 1 120 ? -8.054 -4.547 4.528 1.00 98.00 120 PHE A CA 1
ATOM 848 C C . PHE A 1 120 ? -8.750 -4.845 5.857 1.00 98.00 120 PHE A C 1
ATOM 850 O O . PHE A 1 120 ? -8.988 -6.012 6.154 1.00 98.00 120 PHE A O 1
ATOM 857 N N . ASP A 1 121 ? -9.092 -3.818 6.642 1.00 97.12 121 ASP A N 1
ATOM 858 C CA . ASP A 1 121 ? -9.790 -3.997 7.917 1.00 97.12 121 ASP A CA 1
ATOM 859 C C . ASP A 1 121 ? -10.580 -2.748 8.345 1.00 97.12 121 ASP A C 1
ATOM 861 O O . ASP A 1 121 ? -10.426 -1.653 7.790 1.00 97.12 121 ASP A O 1
ATOM 865 N N . LYS A 1 122 ? -11.447 -2.922 9.345 1.00 94.25 122 LYS A N 1
ATOM 866 C CA . LYS A 1 122 ? -12.261 -1.881 9.976 1.00 94.25 122 LYS A CA 1
ATOM 867 C C . LYS A 1 122 ? -12.167 -2.036 11.486 1.00 94.25 122 LYS A C 1
ATOM 869 O O . LYS A 1 122 ? -12.510 -3.083 12.027 1.00 94.25 122 LYS A O 1
ATOM 874 N N . VAL A 1 123 ? -11.793 -0.964 12.172 1.00 94.38 123 VAL A N 1
ATOM 875 C CA . VAL A 1 123 ? -11.712 -0.947 13.636 1.00 94.38 123 VAL A CA 1
ATOM 876 C C . VAL A 1 123 ? -12.808 -0.060 14.233 1.00 94.38 123 VAL A C 1
ATOM 878 O O . VAL A 1 123 ? -13.183 0.936 13.604 1.00 94.38 123 VAL A O 1
ATOM 881 N N . PRO A 1 124 ? -13.344 -0.398 15.422 1.00 91.50 124 PRO A N 1
ATOM 882 C CA . PRO A 1 124 ? -14.297 0.457 16.133 1.00 91.50 124 PRO A CA 1
ATOM 883 C C . PRO A 1 124 ? -13.644 1.780 16.569 1.00 91.50 124 PRO A C 1
ATOM 885 O O . PRO A 1 124 ? -12.438 1.963 16.420 1.00 91.50 124 PRO A O 1
ATOM 888 N N . ALA A 1 125 ? -14.434 2.717 17.102 1.00 88.56 125 ALA A N 1
ATOM 889 C CA . ALA A 1 125 ? -13.972 4.058 17.491 1.00 88.56 125 ALA A CA 1
ATOM 890 C C . ALA A 1 125 ? -12.825 4.067 18.523 1.00 88.56 125 ALA A C 1
ATOM 892 O O . ALA A 1 125 ? -12.006 4.978 18.528 1.00 88.56 125 ALA A O 1
ATOM 893 N N . ASP A 1 126 ? -12.750 3.060 19.391 1.00 89.31 126 ASP A N 1
ATOM 894 C CA . ASP A 1 126 ? -11.673 2.862 20.368 1.00 89.31 126 ASP A CA 1
ATOM 895 C C . ASP A 1 126 ? -10.548 1.940 19.860 1.00 89.31 126 ASP A C 1
ATOM 897 O O . ASP A 1 126 ? -9.518 1.775 20.521 1.00 89.31 126 ASP A O 1
ATOM 901 N N . GLY A 1 127 ? -10.726 1.351 18.677 1.00 92.06 127 GLY A N 1
ATOM 902 C CA . GLY A 1 127 ? -9.758 0.481 18.031 1.00 92.06 127 GLY A CA 1
ATOM 903 C C . GLY A 1 127 ? -8.669 1.251 17.285 1.00 92.06 127 GLY A C 1
ATOM 904 O O . GLY A 1 127 ? -8.789 2.436 16.975 1.00 92.06 127 GLY A O 1
ATOM 905 N N . LYS A 1 128 ? -7.571 0.557 16.976 1.00 95.12 128 LYS A N 1
ATOM 906 C CA . LYS A 1 128 ? -6.451 1.111 16.207 1.00 95.12 128 LYS A CA 1
ATOM 907 C C . LYS A 1 128 ? -6.043 0.148 15.110 1.00 95.12 128 LYS A C 1
ATOM 909 O O . LYS A 1 128 ? -5.946 -1.051 15.354 1.00 95.12 128 LYS A O 1
ATOM 914 N N . CYS A 1 129 ? -5.769 0.694 13.930 1.00 97.31 129 CYS A N 1
ATOM 915 C CA . CYS A 1 129 ? -5.175 -0.076 12.849 1.00 97.31 129 CYS A CA 1
ATOM 916 C C . CYS A 1 129 ? -3.794 -0.613 13.256 1.00 97.31 129 CYS A C 1
ATOM 918 O O . CYS A 1 129 ? -3.103 0.035 14.055 1.00 97.31 129 CYS A O 1
ATOM 920 N N . PRO A 1 130 ? -3.379 -1.764 12.698 1.00 98.00 130 PRO A N 1
ATOM 921 C CA . PRO A 1 130 ? -2.001 -2.231 12.776 1.00 98.00 130 PRO A CA 1
ATOM 922 C C . PRO A 1 130 ? -1.011 -1.117 12.429 1.00 98.00 130 PRO A C 1
ATOM 924 O O . PRO A 1 130 ? -1.290 -0.270 11.580 1.00 98.00 130 PRO A O 1
ATOM 927 N N . ALA A 1 131 ? 0.155 -1.119 13.074 1.00 97.75 131 ALA A N 1
ATOM 928 C CA . ALA A 1 131 ? 1.149 -0.063 12.853 1.00 97.75 131 ALA A CA 1
ATOM 929 C C . ALA A 1 131 ? 1.799 -0.133 11.460 1.00 97.75 131 ALA A C 1
ATOM 931 O O . ALA A 1 131 ? 2.449 0.822 11.051 1.00 97.75 131 ALA A O 1
ATOM 932 N N . ASP A 1 132 ? 1.638 -1.259 10.762 1.00 97.56 132 ASP A N 1
ATOM 933 C CA . ASP A 1 132 ? 2.080 -1.465 9.385 1.00 97.56 132 ASP A CA 1
ATOM 934 C C . ASP A 1 132 ? 0.974 -1.191 8.353 1.00 97.56 132 ASP A C 1
ATOM 936 O O . ASP A 1 132 ? 1.129 -1.565 7.198 1.00 97.56 132 ASP A O 1
ATOM 940 N N . ALA A 1 133 ? -0.163 -0.601 8.736 1.00 98.12 133 ALA A N 1
ATOM 941 C CA . ALA A 1 133 ? -1.133 -0.093 7.767 1.00 98.12 133 ALA A CA 1
ATOM 942 C C . ALA A 1 133 ? -0.543 1.119 7.031 1.00 98.12 133 ALA A C 1
ATOM 944 O O . ALA A 1 133 ? 0.002 2.016 7.677 1.00 98.12 133 ALA A O 1
ATOM 945 N N . ASP A 1 134 ? -0.700 1.188 5.707 1.00 97.00 134 ASP A N 1
ATOM 946 C CA . ASP A 1 134 ? -0.200 2.338 4.941 1.00 97.00 134 ASP A CA 1
ATOM 947 C C . ASP A 1 134 ? -1.006 3.606 5.230 1.00 97.00 134 ASP A C 1
ATOM 949 O O . ASP A 1 134 ? -0.458 4.708 5.234 1.00 97.00 134 ASP A O 1
ATOM 953 N N . GLN A 1 135 ? -2.311 3.452 5.482 1.00 95.31 135 GLN A N 1
ATOM 954 C CA . GLN A 1 135 ? -3.179 4.536 5.920 1.00 95.31 135 GLN A CA 1
ATOM 955 C C . GLN A 1 135 ? -4.260 4.083 6.898 1.00 95.31 135 GLN A C 1
ATOM 957 O O . GLN A 1 135 ? -4.787 2.969 6.840 1.00 95.31 135 GLN A O 1
ATOM 962 N N . SER A 1 136 ? -4.653 5.025 7.754 1.00 94.19 136 SER A N 1
ATOM 963 C CA . SER A 1 136 ? -5.852 4.940 8.582 1.00 94.19 136 SER A CA 1
ATOM 964 C C . SER A 1 136 ? -6.764 6.124 8.288 1.00 94.19 136 SER A C 1
ATOM 966 O O . SER A 1 136 ? -6.315 7.271 8.284 1.00 94.19 136 SER A O 1
ATOM 968 N N . TYR A 1 137 ? -8.048 5.858 8.058 1.00 91.62 137 TYR A N 1
ATOM 969 C CA . TYR A 1 137 ? -9.048 6.898 7.825 1.00 91.62 137 TYR A CA 1
ATOM 970 C C . TYR A 1 137 ? -10.173 6.807 8.853 1.00 91.62 137 TYR A C 1
ATOM 972 O O . TYR A 1 137 ? -11.011 5.902 8.802 1.00 91.62 137 TYR A O 1
ATOM 980 N N . GLY A 1 138 ? -10.185 7.761 9.785 1.00 90.00 138 GLY A N 1
ATOM 981 C CA . GLY A 1 138 ? -11.222 7.888 10.804 1.00 90.00 138 GLY A CA 1
ATOM 982 C C . GLY A 1 138 ? -12.526 8.409 10.211 1.00 90.00 138 GLY A C 1
ATOM 983 O O . GLY A 1 138 ? -12.563 9.482 9.610 1.00 90.00 138 GLY A O 1
ATOM 984 N N . GLN A 1 139 ? -13.616 7.675 10.412 1.00 81.69 139 GLN A N 1
ATOM 985 C CA . GLN A 1 139 ? -14.940 8.067 9.945 1.00 81.69 139 GLN A CA 1
ATOM 986 C C . GLN A 1 139 ? -15.748 8.734 11.042 1.00 81.69 139 GLN A C 1
ATOM 988 O O . GLN A 1 139 ? -15.867 8.237 12.164 1.00 81.69 139 GLN A O 1
ATOM 993 N N . ARG A 1 140 ? -16.369 9.855 10.676 1.00 82.44 140 ARG A N 1
ATOM 994 C CA . ARG A 1 140 ? -17.294 10.595 11.528 1.00 82.44 140 ARG A CA 1
ATOM 995 C C . ARG A 1 140 ? -18.643 10.679 10.849 1.00 82.44 140 ARG A C 1
ATOM 997 O O . ARG A 1 140 ? -18.734 11.052 9.684 1.00 82.44 140 ARG A O 1
ATOM 1004 N N . VAL A 1 141 ? -19.699 10.385 11.595 1.00 77.44 141 VAL A N 1
ATOM 1005 C CA . VAL A 1 141 ? -21.069 10.585 11.129 1.00 77.44 141 VAL A CA 1
ATOM 1006 C C . VAL A 1 141 ? -21.771 11.505 12.109 1.00 77.44 141 VAL A C 1
ATOM 1008 O O . VAL A 1 141 ? -21.827 11.227 13.304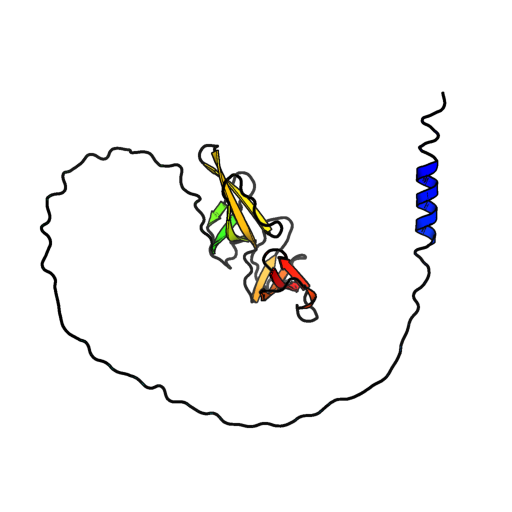 1.00 77.44 141 VAL A O 1
ATOM 1011 N N . ARG A 1 142 ? -22.266 12.643 11.604 1.00 81.75 142 ARG A N 1
ATOM 1012 C CA . ARG A 1 142 ? -22.869 13.712 12.423 1.00 81.75 142 ARG A CA 1
ATOM 1013 C C . ARG A 1 142 ? -21.963 14.155 13.588 1.00 81.75 142 ARG A C 1
ATOM 1015 O O . ARG A 1 142 ? -22.435 14.374 14.696 1.00 81.75 142 ARG A O 1
ATOM 1022 N N . GLY A 1 143 ? -20.655 14.247 13.338 1.00 79.69 143 GLY A N 1
ATOM 1023 C CA . GLY A 1 143 ? -19.660 14.653 14.338 1.00 79.69 143 GLY A CA 1
ATOM 1024 C C . GLY A 1 143 ? -19.253 13.564 15.338 1.00 79.69 143 GLY A C 1
ATOM 1025 O O . GLY A 1 143 ? -18.352 13.801 16.135 1.00 79.69 143 GLY A O 1
ATOM 1026 N N . VAL A 1 144 ? -19.856 12.371 15.280 1.00 80.81 144 VAL A N 1
ATOM 1027 C CA . VAL A 1 144 ? -19.518 11.240 16.156 1.00 80.81 144 VAL A CA 1
ATOM 1028 C C . VAL A 1 144 ? -18.605 10.266 15.425 1.00 80.81 144 VAL A C 1
ATOM 1030 O O . VAL A 1 144 ? -18.932 9.801 14.330 1.00 80.81 144 VAL A O 1
ATOM 1033 N N . GLU A 1 145 ? -17.474 9.942 16.044 1.00 85.38 145 GLU A N 1
ATOM 1034 C CA . GLU A 1 145 ? -16.518 8.955 15.544 1.00 85.38 145 GLU A CA 1
ATOM 1035 C C . GLU A 1 145 ? -17.126 7.550 15.548 1.00 85.38 145 GLU A C 1
ATOM 1037 O O . GLU A 1 145 ? -17.650 7.092 16.560 1.00 85.38 145 GLU A O 1
ATOM 1042 N N . GLN A 1 146 ? -17.099 6.891 14.391 1.00 85.25 146 GLN A N 1
ATOM 1043 C CA . GLN A 1 146 ? -17.671 5.554 14.201 1.00 85.25 146 GLN A CA 1
ATOM 1044 C C . GLN A 1 146 ? -16.608 4.450 14.245 1.00 85.25 146 GLN A C 1
ATOM 1046 O O . GLN A 1 146 ? -16.937 3.285 14.450 1.00 85.25 146 GLN A O 1
ATOM 1051 N N . GLY A 1 147 ? -15.345 4.807 14.016 1.00 89.56 147 GLY A N 1
ATOM 1052 C CA . GLY A 1 147 ? -14.258 3.865 13.785 1.00 89.56 147 GLY A CA 1
ATOM 1053 C C . GLY A 1 147 ? -13.326 4.332 12.679 1.00 89.56 147 GLY A C 1
ATOM 1054 O O . GLY A 1 147 ? -13.492 5.425 12.133 1.00 89.56 147 GLY A O 1
ATOM 1055 N N . SER A 1 148 ? -12.359 3.487 12.333 1.00 92.12 148 SER A N 1
ATOM 1056 C CA . SER A 1 148 ? -11.378 3.772 11.284 1.00 92.12 148 SER A CA 1
ATOM 1057 C C . SER A 1 148 ? -11.313 2.655 10.247 1.00 92.12 148 SER A C 1
ATOM 1059 O O . SER A 1 148 ? -11.504 1.480 10.561 1.00 92.12 148 SER A O 1
ATOM 1061 N N . LEU A 1 149 ? -11.042 3.031 8.999 1.00 94.62 149 LEU A N 1
ATOM 1062 C CA . LEU A 1 149 ? -10.643 2.099 7.946 1.00 94.62 149 LEU A CA 1
ATOM 1063 C C . LEU A 1 149 ? -9.137 1.916 8.006 1.00 94.62 149 LEU A C 1
ATOM 1065 O O . LEU A 1 149 ? -8.412 2.910 8.035 1.00 94.62 149 LEU A O 1
ATOM 1069 N N . CYS A 1 150 ? -8.692 0.669 7.965 1.00 97.31 150 CYS A N 1
ATOM 1070 C CA . CYS A 1 150 ? -7.288 0.317 7.842 1.00 97.31 150 CYS A CA 1
ATOM 1071 C C . CYS A 1 150 ? -7.028 -0.095 6.401 1.00 97.31 150 CYS A C 1
ATOM 1073 O O . CYS A 1 150 ? -7.731 -0.952 5.852 1.00 97.31 150 CYS A O 1
ATOM 1075 N N . MET A 1 151 ? -6.067 0.567 5.768 1.00 97.88 151 MET A N 1
ATOM 1076 C CA . MET A 1 151 ? -5.883 0.482 4.330 1.00 97.88 151 MET A CA 1
ATOM 1077 C C . MET A 1 151 ? -4.419 0.292 3.977 1.00 97.88 151 MET A C 1
ATOM 1079 O O . MET A 1 151 ? -3.538 0.868 4.616 1.00 97.88 151 MET A O 1
ATOM 1083 N N . ASP A 1 152 ? -4.206 -0.478 2.919 1.00 98.19 152 ASP A N 1
ATOM 1084 C CA . ASP A 1 152 ? -2.911 -0.620 2.266 1.00 98.19 152 ASP A CA 1
ATOM 1085 C C . ASP A 1 152 ? -2.943 0.040 0.910 1.00 98.19 152 ASP A C 1
ATOM 1087 O O . ASP A 1 152 ? -4.016 0.220 0.333 1.00 98.19 152 ASP A O 1
ATOM 1091 N N . ILE A 1 153 ? -1.769 0.344 0.373 1.00 98.06 153 ILE A N 1
ATOM 1092 C CA . ILE A 1 153 ? -1.617 0.686 -1.036 1.00 98.06 153 ILE A CA 1
ATOM 1093 C C . ILE A 1 153 ? -2.269 -0.416 -1.884 1.00 98.06 153 ILE A C 1
ATOM 1095 O O . ILE A 1 153 ? -2.150 -1.612 -1.600 1.00 98.06 153 ILE A O 1
ATOM 1099 N N . ASP A 1 154 ? -2.990 -0.016 -2.928 1.00 98.00 154 ASP A N 1
ATOM 1100 C CA . ASP A 1 154 ? -3.648 -0.943 -3.849 1.00 98.00 154 ASP A CA 1
ATOM 1101 C C . ASP A 1 154 ? -2.630 -1.619 -4.785 1.00 98.00 154 ASP A C 1
ATOM 1103 O O . ASP A 1 154 ? -2.539 -1.328 -5.976 1.00 98.00 154 ASP A O 1
ATOM 1107 N N . TRP A 1 155 ? -1.811 -2.505 -4.220 1.00 97.62 155 TRP A N 1
ATOM 1108 C CA . TRP A 1 155 ? -0.782 -3.240 -4.942 1.00 97.62 155 TRP A CA 1
ATOM 1109 C C . TRP A 1 155 ? -1.392 -4.217 -5.949 1.00 97.62 155 TRP A C 1
ATOM 1111 O O . TRP A 1 155 ? -2.142 -5.126 -5.581 1.00 97.62 155 TRP A O 1
ATOM 1121 N N . VAL A 1 156 ? -0.985 -4.087 -7.213 1.00 96.88 156 VAL A N 1
ATOM 1122 C CA . VAL A 1 156 ? -1.356 -5.002 -8.298 1.00 96.88 156 VAL A CA 1
ATOM 1123 C C . VAL A 1 156 ? -0.098 -5.580 -8.918 1.00 96.88 156 VAL A C 1
ATOM 1125 O O . VAL A 1 156 ? 0.698 -4.852 -9.503 1.00 96.88 156 VAL A O 1
ATOM 1128 N N . VAL A 1 157 ? 0.075 -6.898 -8.806 1.00 96.31 157 VAL A N 1
ATOM 1129 C CA . VAL A 1 157 ? 1.213 -7.613 -9.400 1.00 96.31 157 VAL A CA 1
ATOM 1130 C C . VAL A 1 157 ? 1.265 -7.363 -10.908 1.00 96.31 157 VAL A C 1
ATOM 1132 O O . VAL A 1 157 ? 0.265 -7.499 -11.609 1.00 96.31 157 VAL A O 1
ATOM 1135 N N . GLY A 1 158 ? 2.443 -6.991 -11.402 1.00 94.75 158 GLY A N 1
ATOM 1136 C CA . GLY A 1 158 ? 2.692 -6.604 -12.787 1.00 94.75 158 GLY A CA 1
ATOM 1137 C C . GLY A 1 158 ? 2.406 -5.133 -13.095 1.00 94.75 158 GLY A C 1
ATOM 1138 O O . GLY A 1 158 ? 2.934 -4.647 -14.098 1.00 94.75 158 GLY A O 1
ATOM 1139 N N . GLY A 1 159 ? 1.633 -4.446 -12.247 1.00 94.00 159 GLY A N 1
ATOM 1140 C CA . GLY A 1 159 ? 1.296 -3.028 -12.355 1.00 94.00 159 GLY A CA 1
ATOM 1141 C C . GLY A 1 159 ? 2.388 -2.098 -11.827 1.00 94.00 159 GLY A C 1
ATOM 1142 O O . GLY A 1 159 ? 3.357 -2.538 -11.199 1.00 94.00 159 GLY A O 1
ATOM 1143 N N . CYS A 1 160 ? 2.214 -0.805 -12.093 1.00 94.44 160 CYS A N 1
ATOM 1144 C CA . CYS A 1 160 ? 3.179 0.238 -11.772 1.00 94.44 160 CYS A CA 1
ATOM 1145 C C . CYS A 1 160 ? 2.556 1.346 -10.932 1.00 94.44 160 CYS A C 1
ATOM 1147 O O . CYS A 1 160 ? 1.425 1.756 -11.178 1.00 94.44 160 CYS A O 1
ATOM 1149 N N . MET A 1 161 ? 3.310 1.823 -9.946 1.00 93.75 161 MET A N 1
ATOM 1150 C CA . MET A 1 161 ? 2.852 2.775 -8.940 1.00 93.75 161 MET A CA 1
ATOM 1151 C C . MET A 1 161 ? 3.837 3.930 -8.799 1.00 93.75 161 MET A C 1
ATOM 1153 O O . MET A 1 161 ? 5.039 3.702 -8.710 1.00 93.75 161 MET A O 1
ATOM 1157 N N . GLU A 1 162 ? 3.327 5.156 -8.707 1.00 93.19 162 GLU A N 1
ATOM 1158 C CA . GLU A 1 162 ? 4.081 6.322 -8.241 1.00 93.19 162 GLU A CA 1
ATOM 1159 C C . GLU A 1 162 ? 3.883 6.491 -6.732 1.00 93.19 162 GLU A C 1
ATOM 1161 O O . GLU A 1 162 ? 2.749 6.640 -6.270 1.00 93.19 162 GLU A O 1
ATOM 1166 N N . LEU A 1 163 ? 4.980 6.508 -5.969 1.00 92.69 163 LEU A N 1
ATOM 1167 C CA . LEU A 1 163 ? 4.982 6.575 -4.499 1.00 92.69 163 LEU A CA 1
ATOM 1168 C C . LEU A 1 163 ? 5.468 7.933 -3.960 1.00 92.69 163 LEU A C 1
ATOM 1170 O O . LEU A 1 163 ? 6.206 8.005 -2.977 1.00 92.69 163 LEU A O 1
ATOM 1174 N N . GLY A 1 164 ? 5.114 9.020 -4.647 1.00 87.00 164 GLY A N 1
ATOM 1175 C CA . GLY A 1 164 ? 5.518 10.382 -4.286 1.00 87.00 164 GLY A CA 1
ATOM 1176 C C . GLY A 1 164 ? 4.915 10.899 -2.968 1.00 87.00 164 GLY A C 1
ATOM 1177 O O . GLY A 1 164 ? 4.343 10.165 -2.176 1.00 87.00 164 GLY A O 1
ATOM 1178 N N . ALA A 1 165 ? 5.009 12.213 -2.733 1.00 82.19 165 ALA A N 1
ATOM 1179 C CA . ALA A 1 165 ? 4.555 12.847 -1.484 1.00 82.19 165 ALA A CA 1
ATOM 1180 C C . ALA A 1 165 ? 3.020 12.892 -1.282 1.00 82.19 165 ALA A C 1
ATOM 1182 O O . ALA A 1 165 ? 2.556 13.367 -0.248 1.00 82.19 165 ALA A O 1
ATOM 1183 N N . GLY A 1 166 ? 2.236 12.462 -2.274 1.00 87.38 166 GLY A N 1
ATOM 1184 C CA . GLY A 1 166 ? 0.776 12.379 -2.198 1.00 87.38 166 GLY A CA 1
ATOM 1185 C C . GLY A 1 166 ? 0.292 10.937 -2.057 1.00 87.38 166 GLY A C 1
ATOM 1186 O O . GLY A 1 166 ? 1.070 10.036 -1.758 1.00 87.38 166 GLY A O 1
ATOM 1187 N N . ASN A 1 167 ? -0.995 10.709 -2.326 1.00 90.75 167 ASN A N 1
ATOM 1188 C CA . ASN A 1 167 ? -1.502 9.343 -2.417 1.00 90.75 167 ASN A CA 1
ATOM 1189 C C . ASN A 1 167 ? -0.757 8.570 -3.519 1.00 90.75 167 ASN A C 1
ATOM 1191 O O . ASN A 1 167 ? -0.496 9.156 -4.577 1.00 90.75 167 ASN A O 1
ATOM 1195 N N . PRO A 1 168 ? -0.483 7.271 -3.311 1.00 94.12 168 PRO A N 1
ATOM 1196 C CA . PRO A 1 168 ? -0.007 6.379 -4.353 1.00 94.12 168 PRO A CA 1
ATOM 1197 C C . PRO A 1 168 ? -0.937 6.408 -5.562 1.00 94.12 168 PRO A C 1
ATOM 1199 O O . PRO A 1 168 ? -2.160 6.512 -5.412 1.00 94.12 168 PRO A O 1
ATOM 1202 N N . LYS A 1 169 ? -0.371 6.310 -6.760 1.00 92.62 169 LYS A N 1
ATOM 1203 C CA . LYS A 1 169 ? -1.154 6.317 -8.001 1.00 92.62 169 LYS A CA 1
ATOM 1204 C C . LYS A 1 169 ? -0.683 5.220 -8.925 1.00 92.62 169 LYS A C 1
ATOM 1206 O O . LYS A 1 169 ? 0.519 5.107 -9.155 1.00 92.62 169 LYS A O 1
ATOM 1211 N N . HIS A 1 170 ? -1.629 4.491 -9.504 1.00 93.75 170 HIS A N 1
ATOM 1212 C CA . HIS A 1 170 ? -1.336 3.615 -10.632 1.00 93.75 170 HIS A CA 1
ATOM 1213 C C . HIS A 1 170 ? -0.899 4.460 -11.829 1.00 93.75 170 HIS A C 1
ATOM 1215 O O . HIS A 1 170 ? -1.551 5.446 -12.184 1.00 93.75 170 HIS A O 1
ATOM 1221 N N . ILE A 1 171 ? 0.214 4.073 -12.441 1.00 92.62 171 ILE A N 1
ATOM 1222 C CA . ILE A 1 171 ? 0.801 4.725 -13.614 1.00 92.62 171 ILE A CA 1
ATOM 1223 C C . ILE A 1 171 ? 1.028 3.698 -14.722 1.00 92.62 171 ILE A C 1
ATOM 1225 O O . ILE A 1 171 ? 1.102 2.494 -14.476 1.00 92.62 171 ILE A O 1
ATOM 1229 N N . ASP A 1 172 ? 1.155 4.177 -15.957 1.00 90.94 172 ASP A N 1
ATOM 1230 C CA . ASP A 1 172 ? 1.599 3.327 -17.057 1.00 90.94 172 ASP A CA 1
ATOM 1231 C C . ASP A 1 172 ? 3.089 3.000 -16.884 1.00 90.94 172 ASP A C 1
ATOM 1233 O O . ASP A 1 172 ? 3.933 3.896 -16.837 1.00 90.94 172 ASP A O 1
ATOM 1237 N N . CYS A 1 173 ? 3.414 1.708 -16.822 1.00 90.69 173 CYS A N 1
ATOM 1238 C CA . CYS A 1 173 ? 4.787 1.217 -16.742 1.00 90.69 173 CYS A CA 1
ATOM 1239 C C . CYS A 1 173 ? 5.667 1.698 -17.906 1.00 90.69 173 CYS A C 1
ATOM 1241 O O . CYS A 1 173 ? 6.884 1.774 -17.760 1.00 90.69 173 CYS A O 1
ATOM 1243 N N . ALA A 1 174 ? 5.073 1.991 -19.068 1.00 88.38 174 ALA A N 1
ATOM 1244 C CA . ALA A 1 174 ? 5.794 2.448 -20.252 1.00 88.38 174 ALA A CA 1
ATOM 1245 C C . ALA A 1 174 ? 6.025 3.968 -20.284 1.00 88.38 174 ALA A C 1
ATOM 1247 O O . ALA A 1 174 ? 6.811 4.437 -21.107 1.00 88.38 174 ALA A O 1
ATOM 1248 N N . ALA A 1 175 ? 5.377 4.744 -19.406 1.00 76.75 175 ALA A N 1
ATOM 1249 C CA . ALA A 1 175 ? 5.423 6.208 -19.447 1.00 76.75 175 ALA A CA 1
ATOM 1250 C C . ALA A 1 175 ? 6.791 6.815 -19.066 1.00 76.75 175 ALA A C 1
ATOM 1252 O O . ALA A 1 175 ? 6.979 8.022 -19.207 1.00 76.75 175 ALA A O 1
ATOM 1253 N N . GLY A 1 176 ? 7.764 5.989 -18.667 1.00 58.75 176 GLY A N 1
ATOM 1254 C CA . GLY A 1 176 ? 9.113 6.415 -18.308 1.00 58.75 176 GLY A CA 1
ATOM 1255 C C . GLY A 1 176 ? 9.209 6.943 -16.875 1.00 58.75 176 GLY A C 1
ATOM 1256 O O . GLY A 1 176 ? 8.287 7.577 -16.363 1.00 58.75 176 GLY A O 1
ATOM 1257 N N . GLY A 1 177 ? 10.349 6.642 -16.245 1.00 59.88 177 GLY A N 1
ATOM 1258 C CA . GLY A 1 177 ? 10.634 6.775 -14.817 1.00 59.88 177 GLY A CA 1
ATOM 1259 C C . GLY A 1 177 ? 10.230 8.106 -14.198 1.00 59.88 177 GLY A C 1
ATOM 1260 O O . GLY A 1 177 ? 10.888 9.140 -14.348 1.00 59.88 177 GLY A O 1
ATOM 1261 N N . THR A 1 178 ? 9.168 8.057 -13.410 1.00 69.75 178 THR A N 1
ATOM 1262 C CA . THR A 1 178 ? 9.001 8.984 -12.306 1.00 69.75 178 THR A CA 1
ATOM 1263 C C . THR A 1 178 ? 10.047 8.641 -11.243 1.00 69.75 178 THR A C 1
ATOM 1265 O O . THR A 1 178 ? 10.351 7.476 -11.000 1.00 69.75 178 THR A O 1
ATOM 1268 N N . ALA A 1 179 ? 10.623 9.643 -10.575 1.00 76.44 179 ALA A N 1
ATOM 1269 C CA . ALA A 1 179 ? 11.708 9.426 -9.606 1.00 76.44 179 ALA A CA 1
ATOM 1270 C C . ALA A 1 179 ? 11.319 8.534 -8.400 1.00 76.44 179 ALA A C 1
ATOM 1272 O O . ALA A 1 179 ? 12.170 8.227 -7.560 1.00 76.44 179 ALA A O 1
ATOM 1273 N N . LYS A 1 180 ? 10.031 8.189 -8.270 1.00 88.25 180 LYS A N 1
ATOM 1274 C CA . LYS A 1 180 ? 9.446 7.321 -7.240 1.00 88.25 180 LYS A CA 1
ATOM 1275 C C . LYS A 1 180 ? 8.518 6.252 -7.835 1.00 88.25 180 LYS A C 1
ATOM 1277 O O . LYS A 1 180 ? 7.660 5.731 -7.119 1.00 88.25 180 LYS A O 1
ATOM 1282 N N . GLY A 1 181 ? 8.705 5.937 -9.115 1.00 92.38 181 GLY A N 1
ATOM 1283 C CA . GLY A 1 181 ? 7.965 4.910 -9.829 1.00 92.38 181 GLY A CA 1
ATOM 1284 C C . GLY A 1 181 ? 8.497 3.518 -9.515 1.00 92.38 181 GLY A C 1
ATOM 1285 O O . GLY A 1 181 ? 9.706 3.291 -9.518 1.00 92.38 181 GLY A O 1
ATOM 1286 N N . VAL A 1 182 ? 7.590 2.581 -9.255 1.00 94.19 182 VAL A N 1
ATOM 1287 C CA . VAL A 1 182 ? 7.925 1.180 -8.992 1.00 94.19 182 VAL A CA 1
ATOM 1288 C C . VAL A 1 182 ? 7.009 0.239 -9.754 1.00 94.19 182 VAL A C 1
ATOM 1290 O O . VAL A 1 182 ? 5.821 0.516 -9.917 1.00 94.19 182 VAL A O 1
ATOM 1293 N N . ARG A 1 183 ? 7.532 -0.916 -10.162 1.00 94.75 183 ARG A N 1
ATOM 1294 C CA . ARG A 1 183 ? 6.744 -2.043 -10.662 1.00 94.75 183 ARG A CA 1
ATOM 1295 C C . ARG A 1 183 ? 6.584 -3.098 -9.582 1.00 94.75 183 ARG A C 1
ATOM 1297 O O . ARG A 1 183 ? 7.576 -3.554 -9.021 1.00 94.75 183 ARG A O 1
ATOM 1304 N N . VAL A 1 184 ? 5.355 -3.547 -9.342 1.00 96.00 184 VAL A N 1
ATOM 1305 C CA . VAL A 1 184 ? 5.077 -4.647 -8.411 1.00 96.00 184 VAL A CA 1
ATOM 1306 C C . VAL A 1 184 ? 5.402 -5.974 -9.082 1.00 96.00 184 VAL A C 1
ATOM 1308 O O . VAL A 1 184 ? 4.836 -6.308 -10.122 1.00 96.00 184 VAL A O 1
ATOM 1311 N N . LEU A 1 185 ? 6.294 -6.752 -8.482 1.00 96.19 185 LEU A N 1
ATOM 1312 C CA . LEU A 1 185 ? 6.741 -8.029 -9.037 1.00 96.19 185 LEU A CA 1
ATOM 1313 C C . LEU A 1 185 ? 6.034 -9.209 -8.386 1.00 96.19 185 LEU A C 1
ATOM 1315 O O . LEU A 1 185 ? 5.627 -10.145 -9.067 1.00 96.19 185 LEU A O 1
ATOM 1319 N N . GLU A 1 186 ? 5.888 -9.163 -7.064 1.00 96.50 186 GLU A N 1
ATOM 1320 C CA . GLU A 1 186 ? 5.324 -10.254 -6.278 1.00 96.50 186 GLU A CA 1
ATOM 1321 C C . GLU A 1 186 ? 4.840 -9.732 -4.922 1.00 96.50 186 GLU A C 1
ATOM 1323 O O . GLU A 1 186 ? 5.394 -8.776 -4.379 1.00 96.50 186 GLU A O 1
ATOM 1328 N N . VAL A 1 187 ? 3.841 -10.398 -4.343 1.00 96.94 187 VAL A N 1
ATOM 1329 C CA . VAL A 1 187 ? 3.455 -10.216 -2.939 1.00 96.94 187 VAL A CA 1
ATOM 1330 C C . VAL A 1 187 ? 3.674 -11.536 -2.209 1.00 96.94 187 VAL A C 1
ATOM 1332 O O . VAL A 1 187 ? 2.932 -12.498 -2.415 1.00 96.94 187 VAL A O 1
ATOM 1335 N N . LYS A 1 188 ? 4.696 -11.592 -1.355 1.00 96.81 188 LYS A N 1
ATOM 1336 C CA . LYS A 1 188 ? 5.046 -12.786 -0.579 1.00 96.81 188 LYS A CA 1
ATOM 1337 C C . LYS A 1 188 ? 4.309 -12.787 0.750 1.00 96.81 188 LYS A C 1
ATOM 1339 O O . LYS A 1 188 ? 4.470 -11.869 1.547 1.00 96.81 188 LYS A O 1
ATOM 1344 N N . GLN A 1 189 ? 3.530 -13.832 0.997 1.00 97.81 189 GLN A N 1
ATOM 1345 C CA . GLN A 1 189 ? 2.777 -14.023 2.238 1.00 97.81 189 GLN A CA 1
ATOM 1346 C C . GLN A 1 189 ? 3.597 -14.797 3.280 1.00 97.81 189 GLN A C 1
ATOM 1348 O O . GLN A 1 189 ? 4.468 -15.592 2.936 1.00 97.81 189 GLN A O 1
ATOM 1353 N N . GLY A 1 190 ? 3.297 -14.596 4.562 1.00 97.69 190 GLY A N 1
ATOM 1354 C CA . GLY A 1 190 ? 3.914 -15.301 5.692 1.00 97.69 190 GLY A CA 1
ATOM 1355 C C . GLY A 1 190 ? 5.334 -14.852 6.057 1.00 97.69 190 GLY A C 1
ATOM 1356 O O . GLY A 1 190 ? 5.948 -15.448 6.950 1.00 97.69 190 GLY A O 1
ATOM 1357 N N . VAL A 1 191 ? 5.854 -13.806 5.416 1.00 96.50 191 VAL A N 1
ATOM 1358 C CA . VAL A 1 191 ? 7.257 -13.378 5.498 1.00 96.50 191 VAL A CA 1
ATOM 1359 C C . VAL A 1 191 ? 7.378 -11.943 5.997 1.00 96.50 191 VAL A C 1
ATOM 1361 O O . VAL A 1 191 ? 6.471 -11.134 5.845 1.00 96.50 191 VAL A O 1
ATOM 1364 N N . THR A 1 192 ? 8.515 -11.630 6.610 1.00 97.12 192 THR A N 1
ATOM 1365 C CA . THR A 1 192 ? 8.841 -10.287 7.123 1.00 97.12 192 THR A CA 1
ATOM 1366 C C . THR A 1 192 ? 10.268 -9.872 6.768 1.00 97.12 192 THR A C 1
ATOM 1368 O O . THR A 1 192 ? 10.792 -8.920 7.336 1.00 97.12 192 THR A O 1
ATOM 1371 N N . ASP A 1 193 ? 10.921 -10.626 5.885 1.00 95.44 193 ASP A N 1
ATOM 1372 C CA . ASP A 1 193 ? 12.294 -10.391 5.460 1.00 95.44 193 ASP A CA 1
ATOM 1373 C C . ASP A 1 193 ? 12.293 -9.921 4.006 1.00 95.44 193 ASP A C 1
ATOM 1375 O O . ASP A 1 193 ? 11.900 -10.660 3.102 1.00 95.44 193 ASP A O 1
ATOM 1379 N N . VAL A 1 194 ? 12.723 -8.677 3.794 1.00 95.06 194 VAL A N 1
ATOM 1380 C CA . VAL A 1 194 ? 12.791 -8.058 2.464 1.00 95.06 194 VAL A CA 1
ATOM 1381 C C . VAL A 1 194 ? 13.802 -8.754 1.553 1.00 95.06 194 VAL A C 1
ATOM 1383 O O . VAL A 1 194 ? 13.638 -8.737 0.336 1.00 95.06 194 VAL A O 1
ATOM 1386 N N . ASN A 1 195 ? 14.798 -9.442 2.122 1.00 94.00 195 ASN A N 1
ATOM 1387 C CA . ASN A 1 195 ? 15.814 -10.167 1.354 1.00 94.00 195 ASN A CA 1
ATOM 1388 C C . ASN A 1 195 ? 15.255 -11.402 0.634 1.00 94.00 195 ASN A C 1
ATOM 1390 O O . ASN A 1 195 ? 15.958 -12.028 -0.154 1.00 94.00 195 ASN A O 1
ATOM 1394 N N . GLN A 1 196 ? 13.992 -11.760 0.882 1.00 92.69 196 GLN A N 1
ATOM 1395 C CA . GLN A 1 196 ? 13.307 -12.795 0.113 1.00 92.69 196 GLN A CA 1
ATOM 1396 C C . GLN A 1 196 ? 12.864 -12.310 -1.272 1.00 92.69 196 GLN A C 1
ATOM 1398 O O . GLN A 1 196 ? 12.495 -13.134 -2.108 1.00 92.69 196 GLN A O 1
ATOM 1403 N N . CYS A 1 197 ? 12.898 -11.004 -1.545 1.00 94.94 197 CYS A N 1
ATOM 1404 C CA . CYS A 1 197 ? 12.767 -10.493 -2.904 1.00 94.94 197 CYS A CA 1
ATOM 1405 C C . CYS A 1 197 ? 14.018 -10.861 -3.722 1.00 94.94 197 CYS A C 1
ATOM 1407 O O . CYS A 1 197 ? 15.139 -10.749 -3.234 1.00 94.94 197 CYS A O 1
ATOM 1409 N N . ALA A 1 198 ? 13.839 -11.321 -4.967 1.00 87.25 198 ALA A N 1
ATOM 1410 C CA . ALA A 1 198 ? 14.958 -11.724 -5.826 1.00 87.25 198 ALA A CA 1
ATOM 1411 C C . ALA A 1 198 ? 15.963 -10.574 -6.055 1.00 87.25 198 ALA A C 1
ATOM 1413 O O . ALA A 1 198 ? 15.587 -9.403 -6.009 1.00 87.25 198 ALA A O 1
ATOM 1414 N N . SER A 1 199 ? 17.229 -10.903 -6.335 1.00 71.00 199 SER A N 1
ATOM 1415 C CA . SER A 1 199 ? 18.312 -9.923 -6.508 1.00 71.00 199 SER A CA 1
ATOM 1416 C C . SER A 1 199 ? 17.996 -8.870 -7.580 1.00 71.00 199 SER A C 1
ATOM 1418 O O . SER A 1 199 ? 17.560 -9.212 -8.676 1.00 71.00 199 SER A O 1
ATOM 1420 N N . GLY A 1 200 ? 18.242 -7.594 -7.262 1.00 66.00 200 GLY A N 1
ATOM 1421 C CA . GLY A 1 200 ? 17.888 -6.440 -8.106 1.00 66.00 200 GLY A CA 1
ATOM 1422 C C . GLY A 1 200 ? 16.566 -5.765 -7.726 1.00 66.00 200 GLY A C 1
ATOM 1423 O O . GLY A 1 200 ? 16.266 -4.692 -8.239 1.00 66.00 200 GLY A O 1
ATOM 1424 N N . ASN A 1 201 ? 15.819 -6.355 -6.790 1.00 82.62 201 ASN A N 1
ATOM 1425 C CA . ASN A 1 201 ? 14.562 -5.825 -6.274 1.00 82.62 201 ASN A CA 1
ATOM 1426 C C . ASN A 1 201 ? 14.724 -5.362 -4.824 1.00 82.62 201 ASN A C 1
ATOM 1428 O O . ASN A 1 201 ? 15.585 -5.849 -4.089 1.00 82.62 201 ASN A O 1
ATOM 1432 N N . TYR A 1 202 ? 13.841 -4.470 -4.394 1.00 92.75 202 TYR A N 1
ATOM 1433 C CA . TYR A 1 202 ? 13.618 -4.161 -2.982 1.00 92.75 202 TYR A CA 1
ATOM 1434 C C . TYR A 1 202 ? 12.144 -4.407 -2.651 1.00 92.75 202 TYR A C 1
ATOM 1436 O O . TYR A 1 202 ? 11.390 -4.908 -3.486 1.00 92.75 202 TYR A O 1
ATOM 1444 N N . GLY A 1 203 ? 11.708 -4.117 -1.429 1.00 95.06 203 GLY A N 1
ATOM 1445 C CA . GLY A 1 203 ? 10.314 -4.342 -1.079 1.00 95.06 203 GLY A CA 1
ATOM 1446 C C . GLY A 1 203 ? 9.816 -3.562 0.121 1.00 95.06 203 GLY A C 1
ATOM 1447 O O . GLY A 1 203 ? 10.592 -3.016 0.906 1.00 95.06 203 GLY A O 1
ATOM 1448 N N . PHE A 1 204 ? 8.494 -3.543 0.248 1.00 97.25 204 PHE A N 1
ATOM 1449 C CA . PHE A 1 204 ? 7.761 -2.950 1.360 1.00 97.25 204 PHE A CA 1
ATOM 1450 C C . PHE A 1 204 ? 7.355 -4.058 2.326 1.00 97.25 204 PHE A C 1
ATOM 1452 O O . PHE A 1 204 ? 6.702 -5.025 1.929 1.00 97.25 204 PHE A O 1
ATOM 1459 N N . VAL A 1 205 ? 7.793 -3.947 3.581 1.00 98.06 205 VAL A N 1
ATOM 1460 C CA . VAL A 1 205 ? 7.595 -4.979 4.605 1.00 98.06 205 VAL A CA 1
ATOM 1461 C C . VAL A 1 205 ? 6.423 -4.612 5.503 1.00 98.06 205 VAL A C 1
ATOM 1463 O O . VAL A 1 205 ? 6.469 -3.611 6.213 1.00 98.06 205 VAL A O 1
ATOM 1466 N N . TYR A 1 206 ? 5.434 -5.497 5.549 1.00 98.38 206 TYR A N 1
ATOM 1467 C CA . TYR A 1 206 ? 4.277 -5.427 6.432 1.00 98.38 206 TYR A CA 1
ATOM 1468 C C . TYR A 1 206 ? 4.469 -6.453 7.547 1.00 98.38 206 TYR A C 1
ATOM 1470 O O . TYR A 1 206 ? 4.144 -7.635 7.417 1.00 98.38 206 TYR A O 1
ATOM 1478 N N . ASN A 1 207 ? 5.142 -6.033 8.617 1.00 97.94 207 ASN A N 1
ATOM 1479 C CA . ASN A 1 207 ? 5.710 -6.944 9.610 1.00 97.94 207 ASN A CA 1
ATOM 1480 C C . ASN A 1 207 ? 4.684 -7.547 10.584 1.00 97.94 207 ASN A C 1
ATOM 1482 O O . ASN A 1 207 ? 4.882 -8.679 11.031 1.00 97.94 207 ASN A O 1
ATOM 1486 N N . GLN A 1 208 ? 3.604 -6.834 10.911 1.00 98.25 208 GLN A N 1
ATOM 1487 C CA . GLN A 1 208 ? 2.555 -7.330 11.807 1.00 98.25 208 GLN A CA 1
ATOM 1488 C C . GLN A 1 208 ? 1.652 -8.315 11.069 1.00 98.25 208 GLN A C 1
ATOM 1490 O O . GLN A 1 208 ? 1.295 -9.359 11.616 1.00 98.25 208 GLN A O 1
ATOM 1495 N N . ARG A 1 209 ? 1.342 -8.015 9.804 1.00 98.12 209 ARG A N 1
ATOM 1496 C CA . ARG A 1 209 ? 0.496 -8.854 8.939 1.00 98.12 209 ARG A CA 1
ATOM 1497 C C . ARG A 1 209 ? 1.282 -9.871 8.108 1.00 98.12 209 ARG A C 1
AT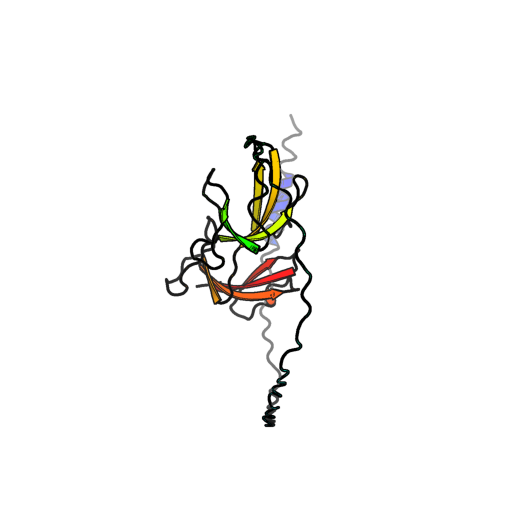OM 1499 O O . ARG A 1 209 ? 0.686 -10.702 7.432 1.00 98.12 209 ARG A O 1
ATOM 1506 N N . ARG A 1 210 ? 2.611 -9.868 8.247 1.00 98.31 210 ARG A N 1
ATOM 1507 C CA . ARG A 1 210 ? 3.568 -10.840 7.700 1.00 98.31 210 ARG A CA 1
ATOM 1508 C C . ARG A 1 210 ? 3.466 -11.012 6.189 1.00 98.31 210 ARG A C 1
ATOM 1510 O O . ARG A 1 210 ? 3.310 -12.132 5.707 1.00 98.31 210 ARG A O 1
ATOM 1517 N N . PHE A 1 211 ? 3.600 -9.927 5.441 1.00 98.25 211 PHE A N 1
ATOM 1518 C CA . PHE A 1 211 ? 3.822 -10.021 4.003 1.00 98.25 211 PHE A CA 1
ATOM 1519 C C . PHE A 1 211 ? 4.831 -8.983 3.516 1.00 98.25 211 PHE A C 1
ATOM 1521 O O . PHE A 1 211 ? 5.099 -7.981 4.177 1.00 98.25 211 PHE A O 1
ATOM 1528 N N . VAL A 1 212 ? 5.425 -9.246 2.356 1.00 98.31 212 VAL A N 1
ATOM 1529 C CA . VAL A 1 212 ? 6.372 -8.343 1.697 1.00 98.31 212 VAL A CA 1
ATOM 1530 C C . VAL A 1 212 ? 5.923 -8.128 0.261 1.00 98.31 212 VAL A C 1
ATOM 1532 O O . VAL A 1 212 ? 5.659 -9.089 -0.462 1.00 98.31 212 VAL A O 1
ATOM 1535 N N . VAL A 1 213 ? 5.855 -6.869 -0.159 1.00 98.00 213 VAL A N 1
ATOM 1536 C CA . VAL A 1 213 ? 5.606 -6.495 -1.554 1.00 98.00 213 VAL A CA 1
ATOM 1537 C C . VAL A 1 213 ? 6.949 -6.247 -2.220 1.00 98.00 213 VAL A C 1
ATOM 1539 O O . VAL A 1 213 ? 7.622 -5.273 -1.897 1.00 98.00 213 VAL A O 1
ATOM 1542 N N . CYS A 1 214 ? 7.345 -7.135 -3.126 1.00 97.69 214 CYS A N 1
ATOM 1543 C CA . CYS A 1 214 ? 8.585 -7.020 -3.882 1.00 97.69 214 CYS A CA 1
ATOM 1544 C C . CYS A 1 214 ? 8.373 -6.141 -5.113 1.00 97.69 214 CYS A C 1
ATOM 1546 O O . CYS A 1 214 ? 7.441 -6.366 -5.892 1.00 97.69 214 CYS A O 1
ATOM 1548 N N . VAL A 1 215 ? 9.261 -5.170 -5.304 1.00 96.00 215 VAL A N 1
ATOM 1549 C CA . VAL A 1 215 ? 9.186 -4.179 -6.374 1.00 96.00 215 VAL A CA 1
ATOM 1550 C C . VAL A 1 215 ? 10.534 -3.977 -7.068 1.00 96.00 215 VAL A C 1
ATOM 1552 O O . VAL A 1 215 ? 11.592 -4.219 -6.484 1.00 96.00 215 VAL A O 1
ATOM 1555 N N . ALA A 1 216 ? 10.485 -3.486 -8.301 1.00 92.94 216 ALA A N 1
ATOM 1556 C CA . ALA A 1 216 ? 11.632 -2.915 -9.004 1.00 92.94 216 ALA A CA 1
ATOM 1557 C C . ALA A 1 216 ? 11.391 -1.424 -9.264 1.00 92.94 216 ALA A C 1
ATOM 1559 O O . ALA A 1 216 ? 10.245 -1.021 -9.464 1.00 92.94 216 ALA A O 1
ATOM 1560 N N . GLU A 1 217 ? 12.456 -0.622 -9.277 1.00 91.06 217 GLU A N 1
ATOM 1561 C CA . GLU A 1 217 ? 12.388 0.765 -9.761 1.00 91.06 217 GLU A CA 1
ATOM 1562 C C . GLU A 1 217 ? 12.024 0.786 -11.257 1.00 91.06 217 GLU A C 1
ATOM 1564 O O . GLU A 1 217 ? 12.333 -0.165 -11.987 1.00 91.06 217 GLU A O 1
ATOM 1569 N N . LEU A 1 218 ? 11.336 1.847 -11.690 1.00 88.06 218 LEU A N 1
ATOM 1570 C CA . LEU A 1 218 ? 10.976 2.101 -13.092 1.00 88.06 218 LEU A CA 1
ATOM 1571 C C . LEU A 1 218 ? 11.986 2.980 -13.828 1.00 88.06 218 LEU A C 1
ATOM 1573 O O . LEU A 1 218 ? 12.496 3.945 -13.217 1.00 88.06 218 LEU A O 1
#

Foldseek 3Di:
DDDPVVVVVVVVVVVVVVVVPPPDDDDDDDDDDDDDDDDDDDDDDDDDPDDDDDDDDDDDDDDDDDDDDDDDDDPDDDDPPDPDQDDPPDDQFWFWADDDDPRHIDTDDQLDQRTQKGFHDWAAQPDDADPLQPDKAFDDGPNHTGTITGIHTSDDAQWKWAPDPGGIGTDPPPPDFDVRMKHFHDKAAQAQDQVVADPQWGWRGSPVRHIITIIHGD

Sequence (218 aa):
MSRQRVRAGFALAAFMLVCALCTGLTIMVAFAMDEPEPTSSASPQLVETTRVATVSATPSTTREPDPVRSEPIADGELSPASKAPTAILMNVGDCVVLGAGEEGIEKAACGGGTSSYKVFDKVPADGKCPADADQSYGQRVRGVEQGSLCMDIDWVVGGCMELGAGNPKHIDCAAGGTAKGVRVLEVKQGVTDVNQCASGNYGFVYNQRRFVVCVAEL

InterPro domains:
  IPR061465 LppU/SCO3897 domain [NF049863] (93-151)